Protein AF-0000000066211427 (afdb_homodimer)

InterPro domains:
  IPR001424 Superoxide dismutase, copper/zinc binding domain [PF00080] (14-148)
  IPR001424 Superoxide dismutase, copper/zinc binding domain [PR00068] (43-65)
  IPR001424 Superoxide dismutase, copper/zinc binding domain [PR00068] (79-88)
  IPR001424 Superoxide dismutase, copper/zinc binding domain [PR00068] (98-120)
  IPR001424 Superoxide dismutase, copper/zinc binding domain [PR00068] (123-149)
  IPR001424 Superoxide dismutase, copper/zinc binding domain [cd00305] (3-145)
  IPR018152 Superoxide dismutase, copper/zinc, binding site [PS00087] (43-53)
  IPR018152 Superoxide dismutase, copper/zinc, binding site [PS00332] (137-148)
  IPR024134 Superoxide dismutase (Cu/Zn) / superoxide dismutase copper chaperone [PTHR10003] (2-150)
  IPR036423 Superoxide dismutase-like, copper/zinc binding domain superfamily [G3DSA:2.60.40.200] (1-153)
  IPR036423 Superoxide dismutase-like, copper/zinc binding domain superfamily [SSF49329] (2-151)

Secondary structure (DSSP, 8-state):
--EEEEEEEEESSEEEEEEEESSTTSPEEEEEEEES--SEEEEEEEES----EEEEGGG-SB--TT-PPP--TT-SSS-TTEEEEEEE-SSSPEEEEEEESS-BSSSTTB-TTSEEEEESS---TT-S-STTHHHHTT---EEEEEEEEEE--/--EEEEEEEEESSEEEEEEEESSTTSPEEEEEEEES--SEEEEEEEES----EEEEGGG-SB--TT-PPP--TT-SSS-TTEEEEEEE-SSSPEEEEEEESS-BSSSTTB-TTSEEEEESS---TT-S-STTHHHH-S---EEEEEEEEEE--

Foldseek 3Di:
DKFKKKWFKDFLKTWIKIWIDHDQQFWIKIWIWIDRAAAFKKWKWWADAQDQVVHPVVLHFGAAPPPFWDFALVDPGHRLTGQFIFGDRRDPIGIDTGTGRRAGCDDPRHSARHKMFIARAGQCGLPPPDPCNGRHSPRHDGGMMTGMHTDDD/DKFKKKWFKDFLKTWIKIWIDPDQQFWIKIWIWIDRAAAFKKWKWWADAQDQVVHPVVLHFGAAPPPFWDFALVDPGHRLTGQFIFGDRRDPIGIDTGTGRRAGCDDPRHSARHKMFIARAGQCGLPPPDPCNGRHSPRHDGGMMTGMHTDDD

Radius of gyration: 19.64 Å; Cα contacts (8 Å, |Δi|>4): 991; chains: 2; bounding box: 41×53×49 Å

Structure (mmCIF, N/CA/C/O backbone):
data_AF-0000000066211427-model_v1
#
loop_
_entity.id
_entity.type
_entity.pdbx_description
1 polymer 'Superoxide dismutase'
#
loop_
_atom_site.group_PDB
_atom_site.id
_atom_site.type_symbol
_atom_site.label_atom_id
_atom_site.label_alt_id
_atom_site.label_comp_id
_atom_site.label_asym_id
_atom_site.label_entity_id
_atom_site.label_seq_id
_atom_site.pdbx_PDB_ins_code
_atom_site.Cartn_x
_atom_site.Cartn_y
_atom_site.Cartn_z
_atom_site.occupancy
_atom_site.B_iso_or_equiv
_atom_site.auth_seq_id
_atom_site.auth_comp_id
_atom_site.auth_asym_id
_atom_site.auth_atom_id
_atom_site.pdbx_PDB_model_num
ATOM 1 N N . MET A 1 1 ? 8.297 12.57 -15.836 1 86.81 1 MET A N 1
ATOM 2 C CA . MET A 1 1 ? 7.043 11.867 -16.125 1 86.81 1 MET A CA 1
ATOM 3 C C . MET A 1 1 ? 6.102 11.938 -14.922 1 86.81 1 MET A C 1
ATOM 5 O O . MET A 1 1 ? 6.547 11.93 -13.773 1 86.81 1 MET A O 1
ATOM 9 N N . VAL A 1 2 ? 4.82 12.148 -15.242 1 96.75 2 VAL A N 1
ATOM 10 C CA . VAL A 1 2 ? 3.807 12.273 -14.203 1 96.75 2 VAL A CA 1
ATOM 11 C C . VAL A 1 2 ? 3.646 10.945 -13.469 1 96.75 2 VAL A C 1
ATOM 13 O O . VAL A 1 2 ? 3.619 9.883 -14.094 1 96.75 2 VAL A O 1
ATOM 16 N N . VAL A 1 3 ? 3.691 11.008 -12.18 1 98.31 3 VAL A N 1
ATOM 17 C CA . VAL A 1 3 ? 3.441 9.836 -11.344 1 98.31 3 VAL A CA 1
ATOM 18 C C . VAL A 1 3 ? 2.186 10.062 -10.5 1 98.31 3 VAL A C 1
ATOM 20 O O . VAL A 1 3 ? 1.975 11.148 -9.969 1 98.31 3 VAL A O 1
ATOM 23 N N . LYS A 1 4 ? 1.32 9.008 -10.438 1 98.81 4 LYS A N 1
ATOM 24 C CA . LYS A 1 4 ? 0.109 9.047 -9.617 1 98.81 4 LYS A CA 1
ATOM 25 C C . LYS A 1 4 ? 0.102 7.914 -8.594 1 98.81 4 LYS A C 1
ATOM 27 O O . LYS A 1 4 ? 0.631 6.832 -8.852 1 98.81 4 LYS A O 1
ATOM 32 N N . ALA A 1 5 ? -0.448 8.195 -7.492 1 98.94 5 ALA A N 1
ATOM 33 C CA . ALA A 1 5 ? -0.626 7.227 -6.41 1 98.94 5 ALA A CA 1
ATOM 34 C C . ALA A 1 5 ? -1.994 7.387 -5.75 1 98.94 5 ALA A C 1
ATOM 36 O O . ALA A 1 5 ? -2.705 8.359 -6.016 1 98.94 5 ALA A O 1
ATOM 37 N N . VAL A 1 6 ? -2.34 6.379 -5.023 1 99 6 VAL A N 1
ATOM 38 C CA . VAL A 1 6 ? -3.648 6.371 -4.379 1 99 6 VAL A CA 1
ATOM 39 C C . VAL A 1 6 ? -3.562 5.637 -3.043 1 99 6 VAL A C 1
ATOM 41 O O . VAL A 1 6 ? -2.748 4.727 -2.879 1 99 6 VAL A O 1
ATOM 44 N N . CYS A 1 7 ? -4.324 6.051 -2.119 1 98.94 7 CYS A N 1
ATOM 45 C CA . CYS A 1 7 ? -4.434 5.438 -0.801 1 98.94 7 CYS A CA 1
ATOM 46 C C . CYS A 1 7 ? -5.891 5.309 -0.377 1 98.94 7 CYS A C 1
ATOM 48 O O . CYS A 1 7 ? -6.621 6.301 -0.344 1 98.94 7 CYS A O 1
ATOM 50 N N . VAL A 1 8 ? -6.312 4.152 -0.146 1 98.94 8 VAL A N 1
ATOM 51 C CA . VAL A 1 8 ? -7.605 3.912 0.482 1 98.94 8 VAL A CA 1
ATOM 52 C C . VAL A 1 8 ? -7.441 3.832 1.998 1 98.94 8 VAL A C 1
ATOM 54 O O . VAL A 1 8 ? -6.754 2.943 2.508 1 98.94 8 VAL A O 1
ATOM 57 N N . ILE A 1 9 ? -8.039 4.762 2.656 1 98.81 9 ILE A N 1
ATOM 58 C CA . ILE A 1 9 ? -7.953 4.871 4.109 1 98.81 9 ILE A CA 1
ATOM 59 C C . ILE A 1 9 ? -9.086 4.074 4.75 1 98.81 9 ILE A C 1
ATOM 61 O O . ILE A 1 9 ? -10.242 4.195 4.352 1 98.81 9 ILE A O 1
ATOM 65 N N . ASN A 1 10 ? -8.742 3.279 5.742 1 98.5 10 ASN A N 1
ATOM 66 C CA . ASN A 1 10 ? -9.719 2.469 6.461 1 98.5 10 ASN A CA 1
ATOM 67 C C . ASN A 1 10 ? -9.555 2.615 7.973 1 98.5 10 ASN A C 1
ATOM 69 O O . ASN A 1 10 ? -8.461 2.867 8.469 1 98.5 10 ASN A O 1
ATOM 73 N N . GLY A 1 11 ? -10.484 2.361 8.781 1 98.12 11 GLY A N 1
ATOM 74 C CA . GLY A 1 11 ? -10.602 2.508 10.227 1 98.12 11 GLY A CA 1
ATOM 75 C C . GLY A 1 11 ? -11.867 3.227 10.648 1 98.12 11 GLY A C 1
ATOM 76 O O . GLY A 1 11 ? -12.922 3.062 10.031 1 98.12 11 GLY A O 1
ATOM 77 N N . ASP A 1 12 ? -11.797 3.924 11.805 1 98.06 12 ASP A N 1
ATOM 78 C CA . ASP A 1 12 ? -12.914 4.781 12.195 1 98.06 12 ASP A CA 1
ATOM 79 C C . ASP A 1 12 ? -13.117 5.91 11.188 1 98.06 12 ASP A C 1
ATOM 81 O O . ASP A 1 12 ? -14.242 6.352 10.969 1 98.06 12 ASP A O 1
ATOM 85 N N . ALA A 1 13 ? -12.055 6.426 10.711 1 98.44 13 ALA A N 1
ATOM 86 C CA . ALA A 1 13 ? -12.094 7.312 9.555 1 98.44 13 ALA A CA 1
ATOM 87 C C . ALA A 1 13 ? -11.844 6.535 8.258 1 98.44 13 ALA A C 1
ATOM 89 O O . ALA A 1 13 ? -10.992 5.645 8.219 1 98.44 13 ALA A O 1
ATOM 90 N N . LYS A 1 14 ? -12.633 6.84 7.234 1 98.62 14 LYS A N 1
ATOM 91 C CA . LYS A 1 14 ? -12.539 6.137 5.961 1 98.62 14 LYS A CA 1
ATOM 92 C C . LYS A 1 14 ? -12.555 7.113 4.789 1 98.62 14 LYS A C 1
ATOM 94 O O . LYS A 1 14 ? -13.273 8.117 4.816 1 98.62 14 LYS A O 1
ATOM 99 N N . GLY A 1 15 ? -11.805 6.797 3.793 1 98.75 15 GLY A N 1
ATOM 100 C CA . GLY A 1 15 ? -11.789 7.648 2.617 1 98.75 15 GLY A CA 1
ATOM 101 C C . GLY A 1 15 ? -10.727 7.254 1.605 1 98.75 15 GLY A C 1
ATOM 102 O O . GLY A 1 15 ? -10.164 6.16 1.688 1 98.75 15 GLY A O 1
ATOM 103 N N . THR A 1 16 ? -10.609 8.008 0.583 1 98.88 16 THR A N 1
ATOM 104 C CA . THR A 1 16 ? -9.625 7.805 -0.469 1 98.88 16 THR A CA 1
ATOM 105 C C . THR A 1 16 ? -8.875 9.102 -0.761 1 98.88 16 THR A C 1
ATOM 107 O O . THR A 1 16 ? -9.484 10.164 -0.875 1 98.88 16 THR A O 1
ATOM 110 N N . VAL A 1 17 ? -7.609 9 -0.831 1 98.88 17 VAL A N 1
ATOM 111 C CA . VAL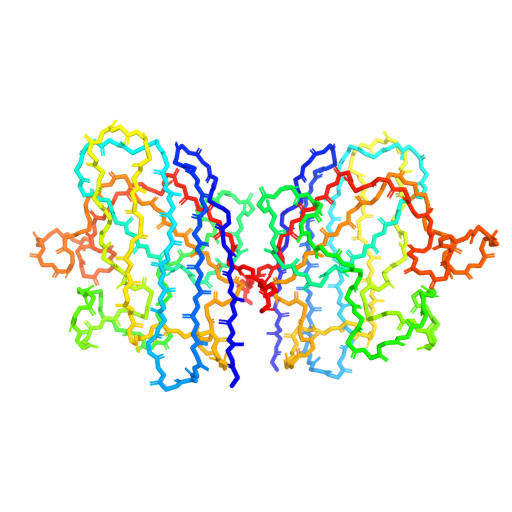 A 1 17 ? -6.793 10.156 -1.19 1 98.88 17 VAL A CA 1
ATOM 112 C C . VAL A 1 17 ? -5.898 9.805 -2.375 1 98.88 17 VAL A C 1
ATOM 114 O O . VAL A 1 17 ? -5.371 8.695 -2.459 1 98.88 17 VAL A O 1
ATOM 117 N N . PHE A 1 18 ? -5.73 10.742 -3.234 1 98.94 18 PHE A N 1
ATOM 118 C CA . PHE A 1 18 ? -4.918 10.617 -4.441 1 98.94 18 PHE A CA 1
ATOM 119 C C . PHE A 1 18 ? -3.699 11.523 -4.371 1 98.94 18 PHE A C 1
ATOM 121 O O . PHE A 1 18 ? -3.766 12.617 -3.807 1 98.94 18 PHE A O 1
ATOM 128 N N . PHE A 1 19 ? -2.666 11.102 -4.945 1 98.94 19 PHE A N 1
ATOM 129 C CA . PHE A 1 19 ? -1.42 11.852 -5.066 1 98.94 19 PHE A CA 1
ATOM 130 C C . PHE A 1 19 ? -1.012 11.992 -6.527 1 98.94 19 PHE A C 1
ATOM 132 O O . PHE A 1 19 ? -1.133 11.039 -7.305 1 98.94 19 PHE A O 1
ATOM 139 N N . GLU A 1 20 ? -0.61 13.156 -6.836 1 98.94 20 GLU A N 1
ATOM 140 C CA . GLU A 1 20 ? -0.114 13.398 -8.188 1 98.94 20 GLU A CA 1
ATOM 141 C C . GLU A 1 20 ? 1.133 14.281 -8.164 1 98.94 20 GLU A C 1
ATOM 143 O O . GLU A 1 20 ? 1.166 15.305 -7.477 1 98.94 20 GLU A O 1
ATOM 148 N N . GLN A 1 21 ? 2.129 13.898 -8.883 1 98.88 21 GLN A N 1
ATOM 149 C CA . GLN A 1 21 ? 3.357 14.672 -9.031 1 98.88 21 GLN A CA 1
ATOM 150 C C . GLN A 1 21 ? 3.828 14.688 -10.484 1 98.88 21 GLN A C 1
ATOM 152 O O . GLN A 1 21 ? 4.082 13.633 -11.07 1 98.88 21 GLN A O 1
ATOM 157 N N . GLU A 1 22 ? 3.994 15.844 -11.047 1 98.31 22 GLU A N 1
ATOM 158 C CA . GLU A 1 22 ? 4.293 15.992 -12.469 1 98.31 22 GLU A CA 1
ATOM 159 C C . GLU A 1 22 ? 5.742 15.617 -12.766 1 98.31 22 GLU A C 1
ATOM 161 O O . GLU A 1 22 ? 6.039 15.078 -13.836 1 98.31 22 GLU A O 1
ATOM 166 N N . SER A 1 23 ? 6.605 16.094 -11.953 1 97.69 23 SER A N 1
ATOM 167 C CA . SER A 1 23 ? 8.023 15.75 -12.023 1 97.69 23 SER A CA 1
ATOM 168 C C . SER A 1 23 ? 8.664 15.75 -10.641 1 97.69 23 SER A C 1
ATOM 170 O O . SER A 1 23 ? 8.055 16.219 -9.672 1 97.69 23 SER A O 1
ATOM 172 N N . SER A 1 24 ? 9.852 15.188 -10.578 1 96.5 24 SER A N 1
ATOM 173 C CA . SE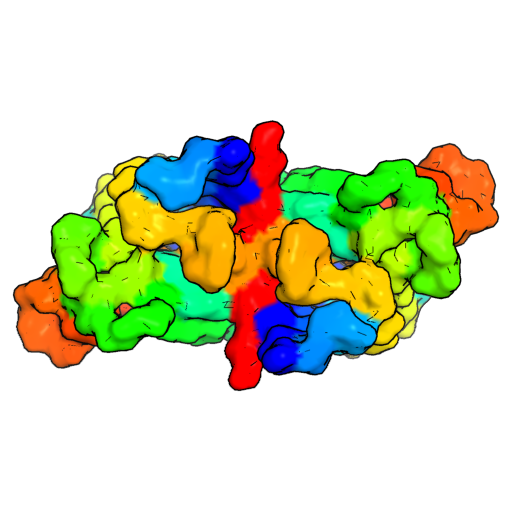R A 1 24 ? 10.531 15.102 -9.289 1 96.5 24 SER A CA 1
ATOM 174 C C . SER A 1 24 ? 10.797 16.484 -8.703 1 96.5 24 SER A C 1
ATOM 176 O O . SER A 1 24 ? 11.109 16.609 -7.52 1 96.5 24 SER A O 1
ATOM 178 N N . GLU A 1 25 ? 10.609 17.547 -9.453 1 97 25 GLU A N 1
ATOM 179 C CA . GLU A 1 25 ? 10.93 18.906 -9.023 1 97 25 GLU A CA 1
ATOM 180 C C . GLU A 1 25 ? 9.656 19.688 -8.688 1 97 25 GLU A C 1
ATOM 182 O O . GLU A 1 25 ? 9.727 20.859 -8.297 1 97 25 GLU A O 1
ATOM 187 N N . THR A 1 26 ? 8.539 19.125 -8.93 1 98.5 26 THR A N 1
ATOM 188 C CA . THR A 1 26 ? 7.277 19.812 -8.656 1 98.5 26 THR A CA 1
ATOM 189 C C . THR A 1 26 ? 6.648 19.297 -7.363 1 98.5 26 THR A C 1
ATOM 191 O O . THR A 1 26 ? 6.938 18.172 -6.934 1 98.5 26 THR A O 1
ATOM 194 N N . PRO A 1 27 ? 5.883 20.078 -6.695 1 98.69 27 PRO A N 1
ATOM 195 C CA . PRO A 1 27 ? 5.207 19.609 -5.484 1 98.69 27 PRO A CA 1
ATOM 196 C C . PRO A 1 27 ? 4.223 18.469 -5.754 1 98.69 27 PRO A C 1
ATOM 198 O O . PRO A 1 27 ? 3.812 18.266 -6.898 1 98.69 27 PRO A O 1
ATOM 201 N N . VAL A 1 28 ? 3.953 17.703 -4.758 1 98.94 28 VAL A N 1
ATOM 202 C CA . VAL A 1 28 ? 2.906 16.688 -4.824 1 98.94 28 VAL A CA 1
ATOM 203 C C . VAL A 1 28 ? 1.554 17.328 -4.492 1 98.94 28 VAL A C 1
ATOM 205 O O . VAL A 1 28 ? 1.429 18.062 -3.514 1 98.94 28 VAL A O 1
ATOM 208 N N . LYS A 1 29 ? 0.591 17.078 -5.34 1 98.94 29 LYS A N 1
ATOM 209 C CA . LYS A 1 29 ? -0.796 17.438 -5.047 1 98.94 29 LYS A CA 1
ATOM 210 C C . LYS A 1 29 ? -1.537 16.266 -4.406 1 98.94 29 LYS A C 1
ATOM 212 O O . LYS A 1 29 ? -1.552 15.156 -4.949 1 98.94 29 LYS A O 1
ATOM 217 N N . VAL A 1 30 ? -2.074 16.5 -3.254 1 98.94 30 VAL A N 1
ATOM 218 C CA . VAL A 1 30 ? -2.857 15.516 -2.506 1 98.94 30 VAL A CA 1
ATOM 219 C C . VAL A 1 30 ? -4.328 15.93 -2.492 1 98.94 30 VAL A C 1
ATOM 221 O O . VAL A 1 30 ? -4.664 17.031 -2.055 1 98.94 30 VAL A O 1
ATOM 224 N N . SER A 1 31 ? -5.156 15.039 -3.01 1 98.94 31 SER A N 1
ATOM 225 C CA . SER A 1 31 ? -6.582 15.344 -3.076 1 98.94 31 SER A CA 1
ATOM 226 C C . SER A 1 31 ? -7.43 14.133 -2.695 1 98.94 31 SER A C 1
ATOM 228 O O . SER A 1 31 ? -7 12.992 -2.863 1 98.94 31 SER A O 1
ATOM 230 N N . GLY A 1 32 ? -8.641 14.414 -2.191 1 98.81 32 GLY A N 1
ATOM 231 C CA . GLY A 1 32 ? -9.531 13.32 -1.854 1 98.81 32 GLY A CA 1
ATOM 232 C C . GLY A 1 32 ? -10.547 13.695 -0.785 1 98.81 32 GLY A C 1
ATOM 233 O O . GLY A 1 32 ? -10.898 14.867 -0.635 1 98.81 32 GLY A O 1
ATOM 234 N N . GLU A 1 33 ? -11.055 12.633 -0.179 1 98.81 33 GLU A N 1
ATOM 235 C CA . GLU A 1 33 ? -12.086 12.812 0.841 1 98.81 33 GLU A CA 1
ATOM 236 C C . GLU A 1 33 ? -11.977 11.75 1.928 1 98.81 33 GLU A C 1
ATOM 238 O O . GLU A 1 33 ? -11.625 10.602 1.646 1 98.81 33 GLU A O 1
ATOM 243 N N . VAL A 1 34 ? -12.305 12.211 3.102 1 98.75 34 VAL A N 1
ATOM 244 C CA . VAL A 1 34 ? -12.312 11.32 4.258 1 98.75 34 VAL A CA 1
ATOM 245 C C . VAL A 1 34 ? -13.609 11.516 5.047 1 98.75 34 VAL A C 1
ATOM 247 O O . VAL A 1 34 ? -14.07 12.648 5.223 1 98.75 34 VAL A O 1
ATOM 250 N N . CYS A 1 35 ? -14.219 10.492 5.531 1 98.75 35 CYS A N 1
ATOM 251 C CA . CYS A 1 35 ? -15.391 10.508 6.398 1 98.75 35 CYS A CA 1
ATOM 252 C C . CYS A 1 35 ? -15.047 9.977 7.785 1 98.75 35 CYS A C 1
ATOM 254 O O . CYS A 1 35 ? -14.023 9.32 7.969 1 98.75 35 CYS A O 1
ATOM 256 N N . GLY A 1 36 ? -15.938 10.336 8.711 1 98.25 36 GLY A N 1
ATOM 257 C CA . GLY A 1 36 ? -15.797 9.773 10.047 1 98.25 36 GLY A CA 1
ATOM 258 C C . GLY A 1 36 ? -14.984 10.656 10.984 1 98.25 36 GLY A C 1
ATOM 259 O O . GLY A 1 36 ? -14.461 10.18 11.992 1 98.25 36 GLY A O 1
ATOM 260 N N . LEU A 1 37 ? -14.875 11.875 10.672 1 98.5 37 LEU A N 1
ATOM 261 C CA . LEU A 1 37 ? -14.102 12.797 11.492 1 98.5 37 LEU A CA 1
ATOM 262 C C . LEU A 1 37 ? -15.016 13.742 12.266 1 98.5 37 LEU A C 1
ATOM 264 O O . LEU A 1 37 ? -15.984 14.258 11.711 1 98.5 37 LEU A O 1
ATOM 268 N N . ALA A 1 38 ? -14.711 13.93 13.516 1 98 38 ALA A N 1
ATOM 269 C CA . ALA A 1 38 ? -15.398 14.953 14.289 1 98 38 ALA A CA 1
ATOM 270 C C . ALA A 1 38 ? -15.078 16.344 13.758 1 98 38 ALA A C 1
ATOM 272 O O . ALA A 1 38 ? -14.039 16.547 13.117 1 98 38 ALA A O 1
ATOM 273 N N . LYS A 1 39 ? -15.93 17.266 14.055 1 98.62 39 LYS A N 1
ATOM 274 C CA . LYS A 1 39 ? -15.68 18.641 13.648 1 98.62 39 LYS A CA 1
ATOM 275 C C . LYS A 1 39 ? -14.344 19.141 14.203 1 98.62 39 LYS A C 1
ATOM 277 O O . LYS A 1 39 ? -14.016 18.906 15.367 1 98.62 39 LYS A O 1
ATOM 282 N N . GLY A 1 40 ? -13.609 19.844 13.281 1 98.62 40 GLY A N 1
ATOM 283 C CA . GLY A 1 40 ? -12.344 20.422 13.719 1 98.62 40 GLY A CA 1
ATOM 284 C C . GLY A 1 40 ? -11.156 19.906 12.922 1 98.62 40 GLY A C 1
ATOM 285 O O . GLY A 1 40 ? -11.312 19.375 11.828 1 98.62 40 GLY A O 1
ATOM 286 N N . LEU A 1 41 ? -9.961 20.141 13.492 1 98.75 41 LEU A N 1
ATOM 287 C CA . LEU A 1 41 ? -8.711 19.781 12.82 1 98.75 41 LEU A CA 1
ATOM 288 C C . LEU A 1 41 ? -8.273 18.375 13.203 1 98.75 41 LEU A C 1
ATOM 290 O O . LEU A 1 41 ? -8.453 17.953 14.352 1 98.75 41 LEU A O 1
ATOM 294 N N . HIS A 1 42 ? -7.703 17.719 12.281 1 98.88 42 HIS A N 1
ATOM 295 C CA . HIS A 1 42 ? -7.164 16.375 12.469 1 98.88 42 HIS A CA 1
ATOM 296 C C . HIS A 1 42 ? -5.785 16.234 11.828 1 98.88 42 HIS A C 1
ATOM 298 O O . HIS A 1 42 ? -5.602 16.562 10.656 1 98.88 42 HIS A O 1
ATOM 304 N N . GLY A 1 43 ? -4.867 15.766 12.609 1 98.88 43 GLY A N 1
ATOM 305 C CA . GLY A 1 43 ? -3.541 15.516 12.07 1 98.88 43 GLY A CA 1
ATOM 306 C C . GLY A 1 43 ? -3.549 14.586 10.867 1 98.88 43 GLY A C 1
ATOM 307 O O . GLY A 1 43 ? -4.281 13.594 10.852 1 98.88 43 GLY A O 1
ATOM 308 N N . PHE A 1 44 ? -2.793 14.891 9.953 1 98.94 44 PHE A N 1
ATOM 309 C CA . PHE A 1 44 ? -2.65 14.156 8.703 1 98.94 44 PHE A CA 1
ATOM 310 C C . PHE A 1 44 ? -1.18 13.977 8.344 1 98.94 44 PHE A C 1
ATOM 312 O O . PHE A 1 44 ? -0.48 14.953 8.07 1 98.94 44 PHE A O 1
ATOM 319 N N . HIS A 1 45 ? -0.678 12.68 8.336 1 98.94 45 HIS A N 1
ATOM 320 C CA . HIS A 1 45 ? 0.753 12.453 8.172 1 98.94 45 HIS A CA 1
ATOM 321 C C . HIS A 1 45 ? 1.017 11.227 7.305 1 98.94 45 HIS A C 1
ATOM 323 O O . HIS A 1 45 ? 0.158 10.344 7.184 1 98.94 45 HIS A O 1
ATOM 329 N N . VAL A 1 46 ? 2.15 11.195 6.656 1 98.94 46 VAL A N 1
ATOM 330 C CA . VAL A 1 46 ? 2.703 9.969 6.094 1 98.94 46 VAL A CA 1
ATOM 331 C C . VAL A 1 46 ? 3.635 9.312 7.105 1 98.94 46 VAL A C 1
ATOM 333 O O . VAL A 1 46 ? 4.531 9.961 7.648 1 98.94 46 VAL A O 1
ATOM 336 N N . HIS A 1 47 ? 3.383 8.094 7.367 1 98.94 47 HIS A N 1
ATOM 337 C CA . HIS A 1 47 ? 4.199 7.305 8.281 1 98.94 47 HIS A CA 1
ATOM 338 C C . HIS A 1 47 ? 5.184 6.418 7.523 1 98.94 47 HIS A C 1
ATOM 340 O O . HIS A 1 47 ? 5.023 6.199 6.32 1 98.94 47 HIS A O 1
ATOM 346 N N . GLU A 1 48 ? 6.145 5.945 8.242 1 98.81 48 GLU A N 1
ATOM 347 C CA . GLU A 1 48 ? 7.352 5.367 7.652 1 98.81 48 GLU A CA 1
ATOM 348 C C . GLU A 1 48 ? 7.051 4.035 6.977 1 98.81 48 GLU A C 1
ATOM 350 O O . GLU A 1 48 ? 7.559 3.754 5.891 1 98.81 48 GLU A O 1
ATOM 355 N N . PHE A 1 49 ? 6.242 3.207 7.512 1 98.88 49 PHE A N 1
ATOM 356 C CA . PHE A 1 49 ? 6.074 1.85 7.012 1 98.88 49 PHE A CA 1
ATOM 357 C C . PHE A 1 49 ? 4.672 1.651 6.449 1 98.88 49 PHE A C 1
ATOM 359 O O . PHE A 1 49 ? 3.709 2.246 6.938 1 98.88 49 PHE A O 1
ATOM 366 N N . GLY A 1 50 ? 4.59 0.874 5.371 1 98.88 50 GLY A N 1
ATOM 367 C CA . GLY A 1 50 ? 3.316 0.417 4.844 1 98.88 50 GLY A CA 1
ATOM 368 C C . GLY A 1 50 ? 2.824 -0.86 5.5 1 98.88 50 GLY A C 1
ATOM 369 O O . GLY A 1 50 ? 2.266 -1.732 4.828 1 98.88 50 GLY A O 1
ATOM 370 N N . ASP A 1 51 ? 3.205 -1.1 6.742 1 98.81 51 ASP A N 1
ATOM 371 C CA . ASP A 1 51 ? 2.811 -2.238 7.566 1 98.81 51 ASP A CA 1
ATOM 372 C C . ASP A 1 51 ? 1.536 -1.935 8.352 1 98.81 51 ASP A C 1
ATOM 374 O O . ASP A 1 51 ? 1.541 -1.091 9.25 1 98.81 51 ASP A O 1
ATOM 378 N N . ASN A 1 52 ? 0.428 -2.629 8.008 1 98 52 ASN A N 1
ATOM 379 C CA . ASN A 1 52 ? -0.818 -2.451 8.742 1 98 52 ASN A CA 1
ATOM 380 C C . ASN A 1 52 ? -1.29 -3.76 9.375 1 98 52 ASN A C 1
ATOM 382 O O . ASN A 1 52 ? -2.494 -4.012 9.469 1 98 52 ASN A O 1
ATOM 386 N N . THR A 1 53 ? -0.358 -4.637 9.727 1 98.31 53 THR A N 1
ATOM 387 C CA . THR A 1 53 ? -0.673 -5.93 10.328 1 98.31 53 THR A CA 1
ATOM 388 C C . THR A 1 53 ? -1.41 -5.75 11.648 1 98.31 53 THR A C 1
ATOM 390 O O . THR A 1 53 ? -2.24 -6.582 12.023 1 98.31 53 THR A O 1
ATOM 393 N N . ASN A 1 54 ? -1.106 -4.742 12.406 1 97.56 54 ASN A N 1
ATOM 394 C CA . ASN A 1 54 ? -1.815 -4.359 13.625 1 97.56 54 ASN A CA 1
ATOM 395 C C . ASN A 1 54 ? -2.549 -3.033 13.453 1 97.56 54 ASN A C 1
ATOM 397 O O . ASN A 1 54 ? -2.43 -2.141 14.297 1 97.56 54 ASN A O 1
ATOM 401 N N . GLY A 1 55 ? -3.246 -2.953 12.312 1 97.12 55 GLY A N 1
ATOM 402 C CA . GLY A 1 55 ? -3.881 -1.679 12.016 1 97.12 55 GLY A CA 1
ATOM 403 C C . GLY A 1 55 ? -2.889 -0.548 11.82 1 97.12 55 GLY A C 1
ATOM 404 O O . GLY A 1 55 ? -1.812 -0.751 11.25 1 97.12 55 GLY A O 1
ATOM 405 N N . CYS A 1 56 ? -3.324 0.612 12.266 1 98.5 56 CYS A N 1
ATOM 406 C CA . CYS A 1 56 ? -2.512 1.798 12.016 1 98.5 56 CYS A CA 1
ATOM 407 C C . CYS A 1 56 ? -1.3 1.831 12.938 1 98.5 56 CYS A C 1
ATOM 409 O O . CYS A 1 56 ? -0.354 2.584 12.703 1 98.5 56 CYS A O 1
ATOM 411 N N . MET A 1 57 ? -1.271 1.022 13.898 1 97.62 57 MET A N 1
ATOM 412 C CA . MET A 1 57 ? -0.199 1.048 14.883 1 97.62 57 MET A CA 1
ATOM 413 C C . MET A 1 57 ? 1.112 0.556 14.281 1 97.62 57 MET A C 1
ATOM 415 O O . MET A 1 57 ? 2.191 0.977 14.703 1 97.62 57 MET A O 1
ATOM 419 N N . SER A 1 58 ? 1.03 -0.254 13.336 1 98.5 58 SER A N 1
ATOM 420 C CA . SER A 1 58 ? 2.238 -0.863 12.789 1 98.5 58 SER A CA 1
ATOM 421 C C . SER A 1 58 ? 2.832 -0.005 11.672 1 98.5 58 SER A C 1
ATOM 423 O O . SER A 1 58 ? 3.85 -0.368 11.078 1 98.5 58 SER A O 1
ATOM 425 N N . SER A 1 59 ? 2.227 1.145 11.43 1 98.75 59 SER A N 1
ATOM 426 C CA . SER A 1 59 ? 2.736 2.025 10.383 1 98.75 59 SER A CA 1
ATOM 427 C C . SER A 1 59 ? 4.023 2.715 10.82 1 98.75 59 SER A C 1
ATOM 429 O O . SER A 1 59 ? 4.719 3.322 10 1 98.75 59 SER A O 1
ATOM 431 N N . GLY A 1 60 ? 4.379 2.635 12.148 1 98.62 60 GLY A N 1
ATOM 432 C CA . GLY A 1 60 ? 5.609 3.238 12.641 1 98.62 60 GLY A CA 1
ATOM 433 C C . GLY A 1 60 ? 5.512 4.742 12.797 1 98.62 60 GLY A C 1
ATOM 434 O O . GLY A 1 60 ? 4.414 5.305 12.82 1 98.62 60 GLY A O 1
ATOM 435 N N . PRO A 1 61 ? 6.621 5.438 13.055 1 98.56 61 PRO A N 1
ATOM 436 C CA . PRO A 1 61 ? 6.641 6.895 13.234 1 98.56 61 PRO A CA 1
ATOM 437 C C . PRO A 1 61 ? 6.371 7.652 11.938 1 98.56 61 PRO A C 1
ATOM 439 O O . PRO A 1 61 ? 6.281 7.039 10.867 1 98.56 61 PRO A O 1
ATOM 442 N N . HIS A 1 62 ? 6.184 8.977 12.07 1 98.94 62 HIS A N 1
ATOM 443 C CA . HIS A 1 62 ? 6.16 9.797 10.867 1 98.94 62 HIS A CA 1
ATOM 444 C C . HIS A 1 62 ? 7.355 9.5 9.969 1 98.94 62 HIS A C 1
ATOM 446 O O . HIS A 1 62 ? 8.445 9.188 10.461 1 98.94 62 HIS A O 1
ATOM 452 N N . PHE A 1 63 ? 7.125 9.594 8.703 1 98.94 63 PHE A N 1
ATOM 453 C CA . PHE A 1 63 ? 8.219 9.477 7.746 1 98.94 63 PHE A CA 1
ATOM 454 C C . PHE A 1 63 ? 9.227 10.609 7.926 1 98.94 63 PHE A C 1
ATOM 456 O O . PHE A 1 63 ? 8.914 11.766 7.66 1 98.94 63 PHE A O 1
ATOM 463 N N . ASN A 1 64 ? 10.469 10.211 8.383 1 98.75 64 ASN A N 1
ATOM 464 C CA . ASN A 1 64 ? 11.492 11.18 8.781 1 98.75 64 ASN A CA 1
ATOM 465 C C . ASN A 1 64 ? 12.891 10.68 8.453 1 98.75 64 ASN A C 1
ATOM 467 O O . ASN A 1 64 ? 13.719 10.492 9.352 1 98.75 64 ASN A O 1
ATOM 471 N N . PRO A 1 65 ? 13.219 10.602 7.125 1 98.25 65 PRO A N 1
ATOM 472 C CA . PRO A 1 65 ? 14.508 10.023 6.746 1 98.25 65 PRO A CA 1
ATOM 473 C C . PRO A 1 65 ? 15.688 10.906 7.141 1 98.25 65 PRO A C 1
ATOM 475 O O . PRO A 1 65 ? 16.828 10.445 7.145 1 98.25 65 PRO A O 1
ATOM 478 N N . TYR A 1 66 ? 15.406 12.109 7.543 1 97.88 66 TYR A N 1
ATOM 479 C CA . TYR A 1 66 ? 16.531 13.023 7.785 1 97.88 66 TYR A CA 1
ATOM 480 C C . TYR A 1 66 ? 16.609 13.391 9.266 1 97.88 66 TYR A C 1
ATOM 482 O O . TYR A 1 66 ? 17.344 14.312 9.633 1 97.88 66 TYR A O 1
ATOM 490 N N . GLY A 1 67 ? 15.836 12.766 10.078 1 97.94 67 GLY A N 1
ATOM 491 C CA . GLY A 1 67 ? 15.953 12.898 11.523 1 97.94 67 GLY A CA 1
ATOM 492 C C . GLY A 1 67 ? 15.664 14.297 12.016 1 97.94 67 GLY A C 1
ATOM 493 O O . GLY A 1 67 ? 16.375 14.812 12.883 1 97.94 67 GLY A O 1
ATOM 494 N N . LYS A 1 68 ? 14.68 15.008 11.453 1 98.38 68 LYS A N 1
ATOM 495 C CA . LYS A 1 68 ? 14.289 16.359 11.844 1 98.38 68 LYS A CA 1
ATOM 496 C C . LYS A 1 68 ? 13.273 16.328 12.977 1 98.38 68 LYS A C 1
ATOM 498 O O . LYS A 1 68 ? 12.727 15.273 13.312 1 98.38 68 LYS A O 1
ATOM 503 N N . GLU A 1 69 ? 13.07 17.484 13.586 1 98.25 69 GLU A N 1
ATOM 504 C CA . GLU A 1 69 ? 11.945 17.656 14.508 1 98.25 69 GLU A CA 1
ATOM 505 C C . GLU A 1 69 ? 10.633 17.844 13.758 1 98.25 69 GLU A C 1
ATOM 507 O O . GLU A 1 69 ? 10.633 18.312 12.617 1 98.25 69 GLU A O 1
ATOM 512 N N . HIS A 1 70 ? 9.547 17.422 14.484 1 98.69 70 HIS A N 1
ATOM 513 C CA . HIS A 1 70 ? 8.227 17.641 13.898 1 98.69 70 HIS A CA 1
ATOM 514 C C . HIS A 1 70 ? 7.949 19.109 13.672 1 98.69 70 HIS A C 1
ATOM 516 O O . HIS A 1 70 ? 8.32 19.953 14.5 1 98.69 70 HIS A O 1
ATOM 522 N N . GLY A 1 71 ? 7.219 19.438 12.555 1 98.5 71 GLY A N 1
ATOM 523 C CA . GLY A 1 71 ? 6.926 20.828 12.25 1 98.5 71 GLY A CA 1
ATOM 524 C C . GLY A 1 71 ? 5.695 21 11.383 1 98.5 71 GLY A C 1
ATOM 525 O O . GLY A 1 71 ? 5.004 20.031 11.07 1 98.5 71 GLY A O 1
ATOM 526 N N . ALA A 1 72 ? 5.43 22.234 11.023 1 98.06 72 ALA A N 1
ATOM 527 C CA . ALA A 1 72 ? 4.316 22.578 10.148 1 98.06 72 ALA A CA 1
ATOM 528 C C . ALA A 1 72 ? 4.68 22.359 8.68 1 98.06 72 ALA A C 1
ATOM 530 O O . ALA A 1 72 ? 5.859 22.297 8.328 1 98.06 72 ALA A O 1
ATOM 531 N N . PRO A 1 73 ? 3.613 22.234 7.809 1 97.5 73 PRO A N 1
ATOM 532 C CA . PRO A 1 73 ? 3.852 22.016 6.379 1 97.5 73 PRO A CA 1
ATOM 533 C C . PRO A 1 73 ? 4.758 23.078 5.762 1 97.5 73 PRO A C 1
ATOM 535 O O . PRO A 1 73 ? 5.492 22.781 4.812 1 97.5 73 PRO A O 1
ATOM 538 N N . VAL A 1 74 ? 4.809 24.219 6.309 1 96.56 74 VAL A N 1
ATOM 539 C CA . VAL A 1 74 ? 5.539 25.312 5.688 1 96.56 74 VAL A CA 1
ATOM 540 C C . VAL A 1 74 ? 6.934 25.422 6.301 1 96.56 74 VAL A C 1
ATOM 542 O O . VAL A 1 74 ? 7.773 26.188 5.816 1 96.56 74 VAL A O 1
ATOM 545 N N . ASP A 1 75 ? 7.164 24.672 7.344 1 97.56 75 ASP A N 1
ATOM 546 C CA . ASP A 1 75 ? 8.445 24.75 8.039 1 97.56 75 ASP A CA 1
ATOM 547 C C . ASP A 1 75 ? 9.547 24.047 7.242 1 97.56 75 ASP A C 1
ATOM 549 O O . ASP A 1 75 ? 9.305 23.016 6.629 1 97.56 75 ASP A O 1
ATOM 553 N N . GLU A 1 76 ? 10.703 24.594 7.305 1 96.12 76 GLU A N 1
ATOM 554 C CA . GLU A 1 76 ? 11.867 23.938 6.723 1 96.12 76 GLU A CA 1
ATOM 555 C C . GLU A 1 76 ? 12.273 22.719 7.543 1 96.12 76 GLU A C 1
ATOM 557 O O . GLU A 1 76 ? 12.625 21.672 6.984 1 96.12 76 GLU A O 1
ATOM 562 N N . ASN A 1 77 ? 12.391 23.016 8.852 1 97.75 77 ASN A N 1
ATOM 563 C CA . ASN A 1 77 ? 12.664 21.906 9.758 1 97.75 77 ASN A CA 1
ATOM 564 C C . ASN A 1 77 ? 11.391 21.125 10.102 1 97.75 77 ASN A C 1
ATOM 566 O O . ASN A 1 77 ? 10.586 21.578 10.914 1 97.75 77 ASN A O 1
ATOM 570 N N . ARG A 1 78 ? 11.273 19.969 9.539 1 98.5 78 ARG A N 1
ATOM 571 C CA . ARG A 1 78 ? 10.125 19.109 9.773 1 98.5 78 ARG A CA 1
ATOM 572 C C . ARG A 1 78 ? 10.383 17.703 9.242 1 98.5 78 ARG A C 1
ATOM 574 O O . ARG A 1 78 ? 11.297 17.484 8.438 1 98.5 78 ARG A O 1
ATOM 581 N N . HIS A 1 79 ? 9.586 16.656 9.75 1 98.69 79 HIS A N 1
ATOM 582 C CA . HIS A 1 79 ? 9.562 15.367 9.055 1 98.69 79 HIS A CA 1
ATOM 583 C C . HIS A 1 79 ? 9.109 15.539 7.609 1 98.69 79 HIS A C 1
ATOM 585 O O . HIS A 1 79 ? 8.336 16.453 7.297 1 98.69 79 HIS A O 1
ATOM 591 N N . LEU A 1 80 ? 9.484 14.656 6.766 1 98.62 80 LEU A N 1
ATOM 592 C CA . LEU A 1 80 ? 8.992 14.656 5.395 1 98.62 80 LEU A CA 1
ATOM 593 C C . LEU A 1 80 ? 7.492 14.375 5.352 1 98.62 80 LEU A C 1
ATOM 595 O O . LEU A 1 80 ? 6.785 14.883 4.477 1 98.62 80 LEU A O 1
ATOM 599 N N . GLY A 1 81 ? 7.008 13.602 6.266 1 98.81 81 GLY A N 1
ATOM 600 C CA . GLY A 1 81 ? 5.633 13.133 6.246 1 98.81 81 GLY A CA 1
ATOM 601 C C . GLY A 1 81 ? 4.676 14.078 6.961 1 98.81 81 GLY A C 1
ATOM 602 O O . GLY A 1 81 ? 3.5 13.758 7.137 1 98.81 81 GLY A O 1
ATOM 603 N N . ASP A 1 82 ? 5.117 15.25 7.43 1 98.88 82 ASP A N 1
ATOM 604 C CA . ASP A 1 82 ? 4.305 16.172 8.219 1 98.88 82 ASP A CA 1
ATOM 605 C C . ASP A 1 82 ? 3.393 17 7.312 1 98.88 82 ASP A C 1
ATOM 607 O O . ASP A 1 82 ? 3.709 18.141 6.988 1 98.88 82 ASP A O 1
ATOM 611 N N . LEU A 1 83 ? 2.174 16.562 7.098 1 98.88 83 LEU A N 1
ATOM 612 C CA . LEU A 1 83 ? 1.283 17.234 6.164 1 98.88 83 LEU A CA 1
ATOM 613 C C . LEU A 1 83 ? 0.299 18.141 6.906 1 98.88 83 LEU A C 1
ATOM 615 O O . LEU A 1 83 ? -0.625 18.688 6.301 1 98.88 83 LEU A O 1
ATOM 619 N N . GLY A 1 84 ? 0.436 18.219 8.18 1 98.69 84 GLY A N 1
ATOM 620 C CA . GLY A 1 84 ? -0.36 19.141 8.969 1 98.69 84 GLY A CA 1
ATOM 621 C C . GLY A 1 84 ? -1.723 18.594 9.344 1 98.69 84 GLY A C 1
ATOM 622 O O . GLY A 1 84 ? -1.822 17.5 9.914 1 98.69 84 GLY A O 1
ATOM 623 N N . ASN A 1 85 ? -2.785 19.359 9.039 1 98.81 85 ASN A N 1
ATOM 624 C CA . ASN A 1 85 ? -4.156 19.031 9.414 1 98.81 85 ASN A CA 1
ATOM 625 C C . ASN A 1 85 ? -5.09 19.047 8.211 1 98.81 85 ASN A C 1
ATOM 627 O O . ASN A 1 85 ? -4.844 19.766 7.238 1 98.81 85 ASN A O 1
ATOM 631 N N . ILE A 1 86 ? -6.055 18.266 8.281 1 98.75 86 ILE A N 1
ATOM 632 C CA . ILE A 1 86 ? -7.262 18.469 7.488 1 98.75 86 ILE A CA 1
ATOM 633 C C . ILE A 1 86 ? -8.406 18.906 8.398 1 98.75 86 ILE A C 1
ATOM 635 O O . ILE A 1 86 ? -8.414 18.609 9.594 1 98.75 86 ILE A O 1
ATOM 639 N N . GLU A 1 87 ? -9.32 19.641 7.848 1 98.62 87 GLU A N 1
ATOM 640 C CA . GLU A 1 87 ? -10.383 20.219 8.656 1 98.62 87 GLU A CA 1
ATOM 641 C C . GLU A 1 87 ? -11.734 19.594 8.32 1 98.62 87 GLU A C 1
ATOM 643 O O . GLU A 1 87 ? -12.188 19.656 7.172 1 98.62 87 GLU A O 1
ATOM 648 N N . ALA A 1 88 ? -12.359 19.047 9.32 1 98.5 88 ALA A N 1
ATOM 649 C CA . ALA A 1 88 ? -13.672 18.438 9.164 1 98.5 88 ALA A CA 1
ATOM 650 C C . ALA A 1 88 ? -14.773 19.391 9.625 1 98.5 88 ALA A C 1
ATOM 652 O O . ALA A 1 88 ? -14.633 20.078 10.633 1 98.5 88 ALA A O 1
ATOM 653 N N . THR A 1 89 ? -15.836 19.422 8.891 1 96.25 89 THR A N 1
ATOM 654 C CA . THR A 1 89 ? -17 20.219 9.281 1 96.25 89 THR A CA 1
ATOM 655 C C . THR A 1 89 ? -17.906 19.422 10.227 1 96.25 89 THR A C 1
ATOM 657 O O . THR A 1 89 ? -18.828 19.984 10.805 1 96.25 89 THR A O 1
ATOM 660 N N . GLY A 1 90 ? -17.594 18.203 10.398 1 91.38 90 GLY A N 1
ATOM 661 C CA . GLY A 1 90 ? -18.438 17.297 11.172 1 91.38 90 GLY A CA 1
ATOM 662 C C . GLY A 1 90 ? -19.359 16.453 10.305 1 91.38 90 GLY A C 1
ATOM 663 O O . GLY A 1 90 ? -19.953 15.484 10.773 1 91.38 90 GLY A O 1
ATOM 664 N N . ASP A 1 91 ? -19.531 16.797 9.109 1 93.5 91 ASP A N 1
ATOM 665 C CA . ASP A 1 91 ? -20.297 16.031 8.125 1 93.5 91 ASP A CA 1
ATOM 666 C C . ASP A 1 91 ? -19.375 15.406 7.082 1 93.5 91 ASP A C 1
ATOM 668 O O . ASP A 1 91 ? -18.266 15.914 6.836 1 93.5 91 ASP A O 1
ATOM 672 N N . CYS A 1 92 ? -19.797 14.336 6.621 1 95.44 92 CYS A N 1
ATOM 673 C CA . CYS A 1 92 ? -19.062 13.711 5.523 1 95.44 92 CYS A CA 1
ATOM 674 C C . CYS A 1 92 ? -19.469 14.336 4.188 1 95.44 92 CYS A C 1
ATOM 676 O O . CYS A 1 92 ? -20.641 14.617 3.953 1 95.44 92 CYS A O 1
ATOM 678 N N . PRO A 1 93 ? -18.594 14.555 3.275 1 97.5 93 PRO A N 1
ATOM 679 C CA . PRO A 1 93 ? -17.172 14.188 3.41 1 97.5 93 PRO A CA 1
ATOM 680 C C . PRO A 1 93 ? -16.312 15.344 3.885 1 97.5 93 PRO A C 1
ATOM 682 O O . PRO A 1 93 ? -16.688 16.516 3.732 1 97.5 93 PRO A O 1
ATOM 685 N N . THR A 1 94 ? -15.172 15.094 4.5 1 98.5 94 THR A N 1
ATOM 686 C CA . THR A 1 94 ? -14.086 16.047 4.691 1 98.5 94 THR A CA 1
ATOM 687 C C . THR A 1 94 ? -13.18 16.078 3.469 1 98.5 94 THR A C 1
ATOM 689 O O . THR A 1 94 ? -12.57 15.07 3.113 1 98.5 94 THR A O 1
ATOM 692 N N . LYS A 1 95 ? -13 17.188 2.908 1 98.38 95 LYS A N 1
ATOM 693 C CA . LYS A 1 95 ? -12.156 17.312 1.721 1 98.38 95 LYS A CA 1
ATOM 694 C C . LYS A 1 95 ? -10.68 17.391 2.096 1 98.38 95 LYS A C 1
ATOM 696 O O . LYS A 1 95 ? -10.312 18.047 3.074 1 98.38 95 LYS A O 1
ATOM 701 N N . VAL A 1 96 ? -9.938 16.672 1.34 1 98.75 96 VAL A N 1
ATOM 702 C CA . VAL A 1 96 ? -8.484 16.781 1.425 1 98.75 96 VAL A CA 1
ATOM 703 C C . VAL A 1 96 ? -7.941 17.5 0.196 1 98.75 96 VAL A C 1
ATOM 705 O O . VAL A 1 96 ? -8.203 17.094 -0.938 1 98.75 96 VAL A O 1
ATOM 708 N N . SER A 1 97 ? -7.297 18.562 0.393 1 98.75 97 SER A N 1
ATOM 709 C CA . SER A 1 97 ? -6.633 19.328 -0.651 1 98.75 97 SER A CA 1
ATOM 710 C C . SER A 1 97 ? -5.328 19.938 -0.146 1 98.75 97 SER A C 1
ATOM 712 O O . SER A 1 97 ? -5.332 21 0.479 1 98.75 97 SER A O 1
ATOM 714 N N . ILE A 1 98 ? -4.281 19.297 -0.398 1 98.62 98 ILE A N 1
ATOM 715 C CA . ILE A 1 98 ? -2.949 19.672 0.076 1 98.62 98 ILE A CA 1
ATOM 716 C C . ILE A 1 98 ? -1.975 19.703 -1.099 1 98.62 98 ILE A C 1
ATOM 718 O O . ILE A 1 98 ? -2.033 18.859 -1.988 1 98.62 98 ILE A O 1
ATOM 722 N N . THR A 1 99 ? -1.181 20.703 -1.15 1 98.75 99 THR A N 1
ATOM 723 C CA . THR A 1 99 ? -0.002 20.719 -2.008 1 98.75 99 THR A CA 1
ATOM 724 C C . THR A 1 99 ? 1.273 20.797 -1.174 1 98.75 99 THR A C 1
ATOM 726 O O . THR A 1 99 ? 1.427 21.703 -0.343 1 98.75 99 THR A O 1
ATOM 729 N N . ASP A 1 100 ? 2.152 19.875 -1.333 1 98.69 100 ASP A N 1
ATOM 730 C CA . ASP A 1 100 ? 3.34 19.812 -0.488 1 98.69 100 ASP A CA 1
ATOM 731 C C . ASP A 1 100 ? 4.605 19.641 -1.329 1 98.69 100 ASP A C 1
ATOM 733 O O . ASP A 1 100 ? 4.641 18.812 -2.244 1 98.69 100 ASP A O 1
ATOM 737 N N . SER A 1 101 ? 5.656 20.344 -1.009 1 97.5 101 SER A N 1
ATOM 738 C CA . SER A 1 101 ? 6.867 20.344 -1.823 1 97.5 101 SER A CA 1
ATOM 739 C C . SER A 1 101 ? 7.938 19.438 -1.22 1 97.5 101 SER A C 1
ATOM 741 O O . SER A 1 101 ? 9.023 19.297 -1.781 1 97.5 101 SER A O 1
ATOM 743 N N . ARG A 1 102 ? 7.656 18.828 -0.091 1 97.75 102 ARG A N 1
ATOM 744 C CA . ARG A 1 102 ? 8.68 18.031 0.567 1 97.75 102 ARG A CA 1
ATOM 745 C C . ARG A 1 102 ? 8.492 16.547 0.267 1 97.75 102 ARG A C 1
ATOM 747 O O . ARG A 1 102 ? 9.453 15.836 -0.045 1 97.75 102 ARG A O 1
ATOM 754 N N . ILE A 1 103 ? 7.238 16.062 0.395 1 98.75 103 ILE A N 1
ATOM 755 C CA . ILE A 1 103 ? 7.035 14.664 0.014 1 98.75 103 ILE A CA 1
ATOM 756 C C . ILE A 1 103 ? 7.273 14.5 -1.485 1 98.75 103 ILE A C 1
ATOM 758 O O . ILE A 1 103 ? 7.27 15.477 -2.232 1 98.75 103 ILE A O 1
ATOM 762 N N . THR A 1 104 ? 7.52 13.25 -1.911 1 98.81 104 THR A N 1
ATOM 763 C CA . THR A 1 104 ? 7.762 12.961 -3.318 1 98.81 104 THR A CA 1
ATOM 764 C C . THR A 1 104 ? 7.293 11.547 -3.662 1 98.81 104 THR A C 1
ATOM 766 O O . THR A 1 104 ? 7.238 10.672 -2.793 1 98.81 104 THR A O 1
ATOM 769 N N . LEU A 1 105 ? 6.945 11.336 -4.914 1 98.75 105 LEU A N 1
ATOM 770 C CA . LEU A 1 105 ? 6.598 10.016 -5.43 1 98.75 105 LEU A CA 1
ATOM 771 C C . LEU A 1 105 ? 7.77 9.406 -6.188 1 98.75 105 LEU A C 1
ATOM 773 O O . LEU A 1 105 ? 7.633 8.352 -6.805 1 98.75 105 LEU A O 1
ATOM 777 N N . PHE A 1 106 ? 8.938 10.055 -6.102 1 97.56 106 PHE A N 1
ATOM 778 C CA . PHE A 1 106 ? 10.109 9.633 -6.863 1 97.56 106 PHE A CA 1
ATOM 779 C C . PHE A 1 106 ? 11.258 9.273 -5.93 1 97.56 106 PHE A C 1
ATOM 781 O O . PHE A 1 106 ? 11.406 9.867 -4.863 1 97.56 106 PHE A O 1
ATOM 788 N N . GLY A 1 107 ? 12 8.258 -6.391 1 94.75 107 GLY A N 1
ATOM 789 C CA . GLY A 1 107 ? 13.305 8.047 -5.785 1 94.75 107 GLY A CA 1
ATOM 790 C C . GLY A 1 107 ? 13.234 7.406 -4.414 1 94.75 107 GLY A C 1
ATOM 791 O O . GLY A 1 107 ? 12.203 6.836 -4.043 1 94.75 107 GLY A O 1
ATOM 792 N N . ALA A 1 108 ? 14.297 7.488 -3.664 1 94.25 108 ALA A N 1
ATOM 793 C CA . ALA A 1 108 ? 14.484 6.777 -2.4 1 94.25 108 ALA A CA 1
ATOM 794 C C . ALA A 1 108 ? 13.531 7.305 -1.331 1 94.25 108 ALA A C 1
ATOM 796 O O . ALA A 1 108 ? 13.141 6.574 -0.417 1 94.25 108 ALA A O 1
ATOM 797 N N . ASP A 1 109 ? 13.148 8.539 -1.482 1 97.69 109 ASP A N 1
ATOM 798 C CA . ASP A 1 109 ? 12.297 9.141 -0.468 1 97.69 109 ASP A CA 1
ATOM 799 C C . ASP A 1 109 ? 10.828 9.078 -0.879 1 97.69 109 ASP A C 1
ATOM 801 O O . ASP A 1 109 ? 9.984 9.781 -0.314 1 97.69 109 ASP A O 1
ATOM 805 N N . SER A 1 110 ? 10.57 8.312 -1.966 1 98.69 110 SER A N 1
ATOM 806 C CA . SER A 1 110 ? 9.188 8.164 -2.402 1 98.69 110 SER A CA 1
ATOM 807 C C . SER A 1 110 ? 8.289 7.73 -1.25 1 98.69 110 SER A C 1
ATOM 809 O O . SER A 1 110 ? 8.664 6.871 -0.451 1 98.69 110 SER A O 1
ATOM 811 N N . ILE A 1 111 ? 7.055 8.234 -1.219 1 98.94 111 ILE A N 1
ATOM 812 C CA . ILE A 1 111 ? 6.129 7.859 -0.158 1 98.94 111 ILE A CA 1
ATOM 813 C C . ILE A 1 111 ? 5.305 6.648 -0.598 1 98.94 111 ILE A C 1
ATOM 815 O O . ILE A 1 111 ? 4.512 6.113 0.179 1 98.94 111 ILE A O 1
ATOM 819 N N . ILE A 1 112 ? 5.453 6.184 -1.867 1 98.88 112 ILE A N 1
ATOM 820 C CA . ILE A 1 112 ? 4.793 4.957 -2.297 1 98.88 112 ILE A CA 1
ATOM 821 C C . ILE A 1 112 ? 5.227 3.797 -1.408 1 98.88 112 ILE A C 1
ATOM 823 O O . ILE A 1 112 ? 6.414 3.65 -1.104 1 98.88 112 ILE A O 1
ATOM 827 N N . GLY A 1 113 ? 4.242 2.98 -1.011 1 98.94 113 GLY A N 1
ATOM 828 C CA . GLY A 1 113 ? 4.512 1.863 -0.12 1 98.94 113 GLY A CA 1
ATOM 829 C C . GLY A 1 113 ? 4.469 2.246 1.348 1 98.94 113 GLY A C 1
ATOM 830 O O . GLY A 1 113 ? 4.562 1.384 2.223 1 98.94 113 GLY A O 1
ATOM 831 N N . ARG A 1 114 ? 4.34 3.506 1.661 1 98.94 114 ARG A N 1
ATOM 832 C CA . ARG A 1 114 ? 4.199 3.998 3.027 1 98.94 114 ARG A CA 1
ATOM 833 C C . ARG A 1 114 ? 2.734 4.242 3.375 1 98.94 114 ARG A C 1
ATOM 835 O O . ARG A 1 114 ? 1.844 3.939 2.578 1 98.94 114 ARG A O 1
ATOM 842 N N . THR A 1 115 ? 2.473 4.738 4.602 1 98.94 115 THR A N 1
ATOM 843 C CA . THR A 1 115 ? 1.096 4.781 5.082 1 98.94 115 THR A CA 1
ATOM 844 C C . THR A 1 115 ? 0.663 6.219 5.352 1 98.94 115 THR A C 1
ATOM 846 O O . THR A 1 115 ? 1.396 6.988 5.977 1 98.94 115 THR A O 1
ATOM 849 N N . VAL A 1 116 ? -0.495 6.602 4.82 1 98.94 116 VAL A N 1
ATOM 850 C CA . VAL A 1 116 ? -1.197 7.781 5.312 1 98.94 116 VAL A CA 1
ATOM 851 C C . VAL A 1 116 ? -1.915 7.449 6.621 1 98.94 116 VAL A C 1
ATOM 853 O O . VAL A 1 116 ? -2.533 6.387 6.742 1 98.94 116 VAL A O 1
ATOM 856 N N . VAL A 1 117 ? -1.787 8.344 7.586 1 98.94 117 VAL A N 1
ATOM 857 C CA . VAL A 1 117 ? -2.521 8.195 8.836 1 98.94 117 VAL A CA 1
ATOM 858 C C . VAL A 1 117 ? -3.32 9.461 9.125 1 98.94 117 VAL A C 1
ATOM 860 O O . VAL A 1 117 ? -2.791 10.57 9.023 1 98.94 117 VAL A O 1
ATOM 863 N N . VAL A 1 118 ? -4.578 9.305 9.43 1 98.88 118 VAL A N 1
ATOM 864 C CA . VAL A 1 118 ? -5.449 10.359 9.945 1 98.88 118 VAL A CA 1
ATOM 865 C C . VAL A 1 118 ? -5.578 10.219 11.461 1 98.88 118 VAL A C 1
ATOM 867 O O . VAL A 1 118 ? -5.883 9.141 11.969 1 98.88 118 VAL A O 1
ATOM 870 N N . HIS A 1 119 ? -5.379 11.328 12.141 1 98.88 119 HIS A N 1
ATOM 871 C CA . HIS A 1 119 ? -5.387 11.305 13.602 1 98.88 119 HIS A CA 1
ATOM 872 C C . HIS A 1 119 ? -6.68 11.898 14.148 1 98.88 119 HIS A C 1
ATOM 874 O O . HIS A 1 119 ? -7.379 12.633 13.453 1 98.88 119 HIS A O 1
ATOM 880 N N . ALA A 1 120 ? -6.969 11.57 15.383 1 98.69 120 ALA A N 1
ATOM 881 C CA . ALA A 1 120 ? -8.211 11.969 16.031 1 98.69 120 ALA A CA 1
ATOM 882 C C . ALA A 1 120 ? -8.195 13.453 16.391 1 98.69 120 ALA A C 1
ATOM 884 O O . ALA A 1 120 ? -9.227 14.125 16.312 1 98.69 120 ALA A O 1
ATOM 885 N N . ASP A 1 121 ? -7.047 13.938 16.766 1 98.62 121 ASP A N 1
ATOM 886 C CA . ASP A 1 121 ? -6.945 15.305 17.281 1 98.62 121 ASP A CA 1
ATOM 887 C C . ASP A 1 121 ? -6.129 16.188 16.328 1 98.62 121 ASP A C 1
ATOM 889 O O . ASP A 1 121 ? -5.5 15.68 15.398 1 98.62 121 ASP A O 1
ATOM 893 N N . ALA A 1 122 ? -6.195 17.453 16.625 1 98.75 122 ALA A N 1
ATOM 894 C CA . ALA A 1 122 ? -5.418 18.422 15.852 1 98.75 122 ALA A CA 1
ATOM 895 C C . ALA A 1 122 ? -3.92 18.219 16.078 1 98.75 122 ALA A C 1
ATOM 897 O O . ALA A 1 122 ? -3.479 17.953 17.203 1 98.75 122 ALA A O 1
ATOM 898 N N . ASP A 1 123 ? -3.164 18.25 14.992 1 98.81 123 ASP A N 1
ATOM 899 C CA . ASP A 1 123 ? -1.717 18.422 15.062 1 98.81 123 ASP A CA 1
ATOM 900 C C . ASP A 1 123 ? -1.354 19.828 15.523 1 98.81 123 ASP A C 1
ATOM 902 O O . ASP A 1 123 ? -1.781 20.812 14.914 1 98.81 123 ASP A O 1
ATOM 906 N N . ASP A 1 124 ? -0.541 19.984 16.531 1 98.75 124 ASP A N 1
ATOM 907 C CA . ASP A 1 124 ? -0.2 21.312 17.031 1 98.75 124 ASP A CA 1
ATOM 908 C C . ASP A 1 124 ? 1.007 21.891 16.297 1 98.75 124 ASP A C 1
ATOM 910 O O . ASP A 1 124 ? 1.52 22.953 16.656 1 98.75 124 ASP A O 1
ATOM 914 N N . LEU A 1 125 ? 1.567 21.156 15.297 1 98.44 125 LEU A N 1
ATOM 915 C CA . LEU A 1 125 ? 2.564 21.594 14.336 1 98.44 125 LEU A CA 1
ATOM 916 C C . LEU A 1 125 ? 3.906 21.844 15.008 1 98.44 125 LEU A C 1
ATOM 918 O O . LEU A 1 125 ? 4.695 22.672 14.547 1 98.44 125 LEU A O 1
ATOM 922 N N . GLY A 1 126 ? 4.082 21.203 16.094 1 97.75 126 GLY A N 1
ATOM 923 C CA . GLY A 1 126 ? 5.324 21.375 16.828 1 97.75 126 GLY A CA 1
ATOM 924 C C . GLY A 1 126 ? 5.363 22.656 17.641 1 97.75 126 GLY A C 1
ATOM 925 O O . GLY A 1 126 ? 6.43 23.062 18.109 1 97.75 126 GLY A O 1
ATOM 926 N N . LYS A 1 127 ? 4.227 23.234 17.875 1 96.5 127 LYS A N 1
ATOM 927 C CA . LYS A 1 127 ? 4.195 24.547 18.5 1 96.5 127 LYS A CA 1
ATOM 928 C C . LYS A 1 127 ? 3.367 24.531 19.781 1 96.5 127 LYS A C 1
ATOM 930 O O . LYS A 1 127 ? 3.18 25.562 20.422 1 96.5 127 LYS A O 1
ATOM 935 N N . GLY A 1 128 ? 2.715 23.516 20.312 1 92.69 128 GLY A N 1
ATOM 936 C CA . GLY A 1 128 ? 1.732 23.422 21.375 1 92.69 128 GLY A CA 1
ATOM 937 C C . GLY A 1 128 ? 2.355 23.344 22.766 1 92.69 128 GLY A C 1
ATOM 938 O O . GLY A 1 128 ? 1.675 23.562 23.766 1 92.69 128 GLY A O 1
ATOM 939 N N . GLY A 1 129 ? 3.6 22.969 22.984 1 92.44 129 GLY A N 1
ATOM 940 C CA . GLY A 1 129 ? 4.242 22.875 24.281 1 92.44 129 GLY A CA 1
ATOM 941 C C . GLY A 1 129 ? 4.098 21.516 24.938 1 92.44 129 GLY A C 1
ATOM 942 O O . GLY A 1 129 ? 4.734 21.234 25.953 1 92.44 129 GLY A O 1
ATOM 943 N N . HIS A 1 130 ? 3.158 20.734 24.5 1 95.25 130 HIS A N 1
ATOM 944 C CA . HIS A 1 130 ? 3.014 19.375 25 1 95.25 130 HIS A CA 1
ATOM 945 C C . HIS A 1 130 ? 4.273 18.562 24.734 1 95.25 130 HIS A C 1
ATOM 947 O O . HIS A 1 130 ? 5.012 18.828 23.781 1 95.25 130 HIS A O 1
ATOM 953 N N . GLU A 1 131 ? 4.52 17.531 25.516 1 96.75 131 GLU A N 1
ATOM 954 C CA . GLU A 1 131 ? 5.73 16.719 25.422 1 96.75 131 GLU A CA 1
ATOM 955 C C . GLU A 1 131 ? 5.828 16.031 24.062 1 96.75 131 GLU A C 1
ATOM 957 O O . GLU A 1 131 ? 6.926 15.789 23.562 1 96.75 131 GLU A O 1
ATOM 962 N N . LEU A 1 132 ? 4.723 15.773 23.391 1 97.06 132 LEU A N 1
ATOM 963 C CA . LEU A 1 132 ? 4.723 15.062 22.125 1 97.06 132 LEU A CA 1
ATOM 964 C C . LEU A 1 132 ? 4.758 16.047 20.953 1 97.06 132 LEU A C 1
ATOM 966 O O . LEU A 1 132 ? 4.824 15.641 19.797 1 97.06 132 LEU A O 1
ATOM 970 N N . SER A 1 133 ? 4.699 17.297 21.203 1 98.25 133 SER A N 1
ATOM 971 C CA . SER A 1 133 ? 4.59 18.328 20.188 1 98.25 133 SER A CA 1
ATOM 972 C C . SER A 1 133 ? 5.723 18.234 19.172 1 98.25 133 SER A C 1
ATOM 974 O O . SER A 1 133 ? 5.48 18.188 17.969 1 98.25 133 SER A O 1
ATOM 976 N N . LYS A 1 134 ? 6.961 18.047 19.625 1 97.38 134 LYS A N 1
ATOM 977 C CA . LYS A 1 134 ? 8.141 18.109 18.766 1 97.38 134 LYS A CA 1
ATOM 978 C C . LYS A 1 134 ? 8.438 16.766 18.141 1 97.38 134 LYS A C 1
ATOM 980 O O . LYS A 1 134 ? 9.312 16.656 17.281 1 97.38 134 LYS A O 1
ATOM 985 N N . SER A 1 135 ? 7.734 15.758 18.547 1 97.69 135 SER A N 1
ATOM 986 C CA . SER A 1 135 ? 7.965 14.445 17.969 1 97.69 135 SER A CA 1
ATOM 987 C C . SER A 1 135 ? 6.836 14.047 17.031 1 97.69 135 SER A C 1
ATOM 989 O O . SER A 1 135 ? 7.086 13.516 15.945 1 97.69 135 SER A O 1
ATOM 991 N N . THR A 1 136 ? 5.551 14.391 17.438 1 97.44 136 THR A N 1
ATOM 992 C CA . THR A 1 136 ? 4.453 13.891 16.625 1 97.44 136 THR A CA 1
ATOM 993 C C . THR A 1 136 ? 3.4 14.977 16.406 1 97.44 136 THR A C 1
ATOM 995 O O . THR A 1 136 ? 2.373 14.727 15.773 1 97.44 136 THR A O 1
ATOM 998 N N . GLY A 1 137 ? 3.561 16.156 17.031 1 98.38 137 GLY A N 1
ATOM 999 C CA . GLY A 1 137 ? 2.574 17.219 16.922 1 98.38 137 GLY A CA 1
ATOM 1000 C C . GLY A 1 137 ? 1.386 17.016 17.844 1 98.38 137 GLY A C 1
ATOM 1001 O O . GLY A 1 137 ? 0.399 17.75 17.766 1 98.38 137 GLY A O 1
ATOM 1002 N N . ASN A 1 138 ? 1.43 15.945 18.703 1 98.44 138 ASN A N 1
ATOM 1003 C CA . ASN A 1 138 ? 0.381 15.688 19.688 1 98.44 138 ASN A CA 1
ATOM 1004 C C . ASN A 1 138 ? -0.983 15.531 19.016 1 98.44 138 ASN A C 1
ATOM 1006 O O . ASN A 1 138 ? -1.963 16.141 19.453 1 98.44 138 ASN A O 1
ATOM 1010 N N . ALA A 1 139 ? -1.051 14.781 18.016 1 98.19 139 ALA A N 1
ATOM 1011 C CA . ALA A 1 139 ? -2.256 14.742 17.188 1 98.19 139 ALA A CA 1
ATOM 1012 C C . ALA A 1 139 ? -3.195 13.633 17.656 1 98.19 139 ALA A C 1
ATOM 1014 O O . ALA A 1 139 ? -4.184 13.328 16.984 1 98.19 139 ALA A O 1
ATOM 1015 N N . GLY A 1 140 ? -2.863 12.836 18.734 1 98 140 GLY A N 1
ATOM 1016 C CA . GLY A 1 140 ? -3.773 11.859 19.312 1 98 140 GLY A CA 1
ATOM 1017 C C . GLY A 1 140 ? -3.799 10.547 18.562 1 98 140 GLY A C 1
ATOM 1018 O O . GLY A 1 140 ? -2.828 10.188 17.891 1 98 140 GLY A O 1
ATOM 1019 N N . ALA A 1 141 ? -4.863 9.773 18.672 1 98.44 141 ALA A N 1
ATOM 1020 C CA . ALA A 1 141 ? -4.988 8.398 18.203 1 98.44 141 ALA A CA 1
ATOM 1021 C C . ALA A 1 141 ? -4.969 8.344 16.672 1 98.44 141 ALA A C 1
ATOM 1023 O O . ALA A 1 141 ? -5.418 9.281 16 1 98.44 141 ALA A O 1
ATOM 102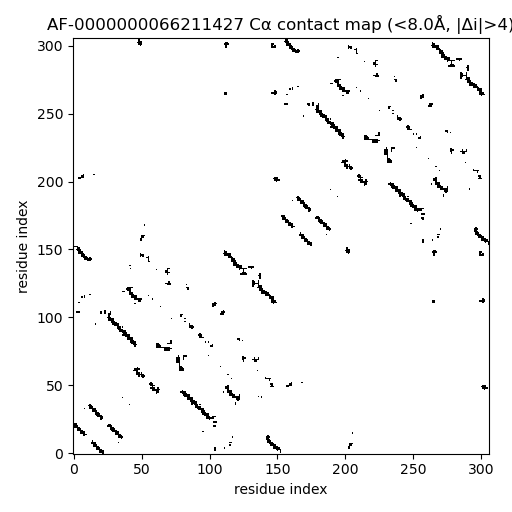4 N N . ARG A 1 142 ? -4.438 7.289 16.156 1 98.88 142 ARG A N 1
ATOM 1025 C CA . ARG A 1 142 ? -4.527 6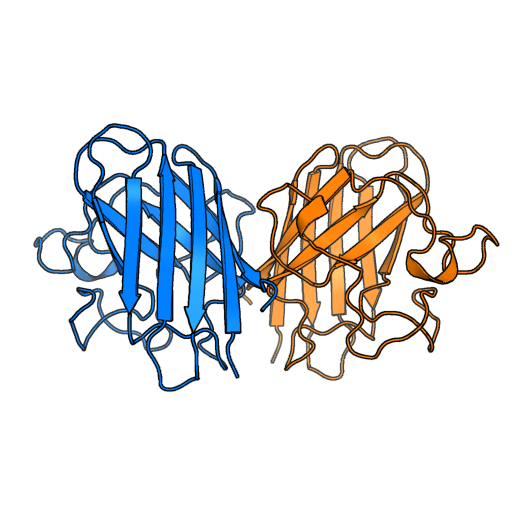.961 14.742 1 98.88 142 ARG A CA 1
ATOM 1026 C C . ARG A 1 142 ? -5.887 6.359 14.406 1 98.88 142 ARG A C 1
ATOM 1028 O O . ARG A 1 142 ? -6.16 5.203 14.734 1 98.88 142 ARG A O 1
ATOM 1035 N N . ILE A 1 143 ? -6.742 7.066 13.672 1 98.81 143 ILE A N 1
ATOM 1036 C CA . ILE A 1 143 ? -8.133 6.617 13.602 1 98.81 143 ILE A CA 1
ATOM 1037 C C . ILE A 1 143 ? -8.445 6.133 12.188 1 98.81 143 ILE A C 1
ATOM 1039 O O . ILE A 1 143 ? -9.539 5.621 11.922 1 98.81 143 ILE A O 1
ATOM 1043 N N . GLY A 1 144 ? -7.574 6.262 11.281 1 98.75 144 GLY A N 1
ATOM 1044 C CA . GLY A 1 144 ? -7.637 5.734 9.93 1 98.75 144 GLY A CA 1
ATOM 1045 C C . GLY A 1 144 ? -6.281 5.699 9.242 1 98.75 144 GLY A C 1
ATOM 1046 O O . GLY A 1 144 ? -5.461 6.594 9.438 1 98.75 144 GLY A O 1
ATOM 1047 N N . CYS A 1 145 ? -6.074 4.715 8.438 1 98.88 145 CYS A N 1
ATOM 1048 C CA . CYS A 1 145 ? -4.809 4.652 7.715 1 98.88 145 CYS A CA 1
ATOM 1049 C C . CYS A 1 145 ? -4.934 3.779 6.473 1 98.88 145 CYS A C 1
ATOM 1051 O O . CYS A 1 145 ? -5.918 3.059 6.312 1 98.88 145 CYS A O 1
ATOM 1053 N N . GLY A 1 146 ? -4.035 3.873 5.586 1 98.88 146 GLY A N 1
ATOM 1054 C CA . GLY A 1 146 ? -3.92 3.076 4.379 1 98.88 146 GLY A CA 1
ATOM 1055 C C . GLY A 1 146 ? -2.555 3.184 3.723 1 98.88 146 GLY A C 1
ATOM 1056 O O . GLY A 1 146 ? -1.859 4.188 3.887 1 98.88 146 GLY A O 1
ATOM 1057 N N . VAL A 1 147 ? -2.189 2.176 2.969 1 98.94 147 VAL A N 1
ATOM 1058 C CA . VAL A 1 147 ? -0.913 2.15 2.262 1 98.94 147 VAL A CA 1
ATOM 1059 C C . VAL A 1 147 ? -1.046 2.889 0.93 1 98.94 147 VAL A C 1
ATOM 1061 O O . VAL A 1 147 ? -2.043 2.729 0.222 1 98.94 147 VAL A O 1
ATOM 1064 N N . ILE A 1 148 ? -0.073 3.699 0.621 1 99 148 ILE A N 1
ATOM 1065 C CA . ILE A 1 148 ? -0.04 4.445 -0.632 1 99 148 ILE A CA 1
ATOM 1066 C C . ILE A 1 148 ? 0.418 3.533 -1.767 1 99 148 ILE A C 1
ATOM 1068 O O . ILE A 1 148 ? 1.546 3.033 -1.753 1 99 148 ILE A O 1
ATOM 1072 N N . GLY A 1 149 ? -0.44 3.311 -2.695 1 98.94 149 GLY A N 1
ATOM 1073 C CA . GLY A 1 149 ? -0.155 2.422 -3.809 1 98.94 149 GLY A CA 1
ATOM 1074 C C . GLY A 1 149 ? -0.003 3.15 -5.133 1 98.94 149 GLY A C 1
ATOM 1075 O O . GLY A 1 149 ? -0.449 4.293 -5.27 1 98.94 149 GLY A O 1
ATOM 1076 N N . ILE A 1 150 ? 0.592 2.471 -6.035 1 98.88 150 ILE A N 1
ATOM 1077 C CA . ILE A 1 150 ? 0.77 2.996 -7.387 1 98.88 150 ILE A CA 1
ATOM 1078 C C . ILE A 1 150 ? -0.586 3.104 -8.078 1 98.88 150 ILE A C 1
ATOM 1080 O O . ILE A 1 150 ? -1.402 2.182 -8.008 1 98.88 150 ILE A O 1
ATOM 1084 N N . ALA A 1 151 ? -0.854 4.188 -8.664 1 98.81 151 ALA A N 1
ATOM 1085 C CA . ALA A 1 151 ? -2.068 4.371 -9.453 1 98.81 151 ALA A CA 1
ATOM 1086 C C . ALA A 1 151 ? -1.736 4.551 -10.93 1 98.81 151 ALA A C 1
ATOM 1088 O O . ALA A 1 151 ? -0.637 4.992 -11.281 1 98.81 151 ALA A O 1
ATOM 1089 N N . LYS A 1 152 ? -2.695 4.207 -11.758 1 97.25 152 LYS A N 1
ATOM 1090 C CA . LYS A 1 152 ? -2.541 4.391 -13.203 1 97.25 152 LYS A CA 1
ATOM 1091 C C . LYS A 1 152 ? -2.434 5.871 -13.555 1 97.25 152 LYS A C 1
ATOM 1093 O O . LYS A 1 152 ? -3.174 6.699 -13.023 1 97.25 152 LYS A O 1
ATOM 1098 N N . VAL A 1 153 ? -1.441 6.184 -14.367 1 94.31 153 VAL A N 1
ATOM 1099 C CA . VAL A 1 153 ? -1.273 7.543 -14.867 1 94.31 153 VAL A CA 1
ATOM 1100 C C . VAL A 1 153 ? -2.273 7.809 -15.992 1 94.31 153 VAL A C 1
ATOM 1102 O O . VAL A 1 153 ? -2.441 6.98 -16.891 1 94.31 153 VAL A O 1
ATOM 1105 N N . MET B 1 1 ? 21.594 -4.332 0.229 1 87 1 MET B N 1
ATOM 1106 C CA . MET B 1 1 ? 20.906 -4.188 1.506 1 87 1 MET B CA 1
ATOM 1107 C C . MET B 1 1 ? 19.562 -4.922 1.488 1 87 1 MET B C 1
ATOM 1109 O O . MET B 1 1 ? 18.891 -4.973 0.457 1 87 1 MET B O 1
ATOM 1113 N N . VAL B 1 2 ? 19.281 -5.582 2.607 1 96.81 2 VAL B N 1
ATOM 1114 C CA . VAL B 1 2 ? 18.062 -6.371 2.723 1 96.81 2 VAL B CA 1
ATOM 1115 C C . VAL B 1 2 ? 16.844 -5.445 2.697 1 96.81 2 VAL B C 1
ATOM 1117 O O . VAL B 1 2 ? 16.844 -4.387 3.336 1 96.81 2 VAL B O 1
ATOM 1120 N N . VAL B 1 3 ? 15.906 -5.77 1.876 1 98.31 3 VAL B N 1
ATOM 1121 C CA . VAL B 1 3 ? 14.641 -5.043 1.823 1 98.31 3 VAL B CA 1
ATOM 1122 C C . VAL B 1 3 ? 13.5 -5.969 2.225 1 98.31 3 VAL B C 1
ATOM 1124 O O . VAL B 1 3 ? 13.461 -7.133 1.814 1 98.31 3 VAL B O 1
ATOM 1127 N N . LYS B 1 4 ? 12.586 -5.441 3.076 1 98.81 4 LYS B N 1
ATOM 1128 C CA . LYS B 1 4 ? 11.406 -6.18 3.5 1 98.81 4 LYS B CA 1
ATOM 1129 C C . LYS B 1 4 ? 10.125 -5.426 3.141 1 98.81 4 LYS B C 1
ATOM 1131 O O . LYS B 1 4 ? 10.102 -4.195 3.143 1 98.81 4 LYS B O 1
ATOM 1136 N N . ALA B 1 5 ? 9.133 -6.156 2.83 1 98.94 5 ALA B N 1
ATOM 1137 C CA . ALA B 1 5 ? 7.801 -5.633 2.533 1 98.94 5 ALA B CA 1
ATOM 1138 C C . ALA B 1 5 ? 6.715 -6.516 3.145 1 98.94 5 ALA B C 1
ATOM 1140 O O . ALA B 1 5 ? 7 -7.613 3.631 1 98.94 5 ALA B O 1
ATOM 1141 N N . VAL B 1 6 ? 5.559 -5.945 3.191 1 99 6 VAL B N 1
ATOM 1142 C CA . VAL B 1 6 ? 4.438 -6.652 3.805 1 99 6 VAL B CA 1
ATOM 1143 C C . VAL B 1 6 ? 3.139 -6.277 3.096 1 99 6 VAL B C 1
ATOM 1145 O O . VAL B 1 6 ? 3.008 -5.168 2.572 1 99 6 VAL B O 1
ATOM 1148 N N . CYS B 1 7 ? 2.248 -7.176 3.037 1 98.94 7 CYS B N 1
ATOM 1149 C CA . CYS B 1 7 ? 0.921 -6.984 2.461 1 98.94 7 CYS B CA 1
ATOM 1150 C C . CYS B 1 7 ? -0.153 -7.602 3.35 1 98.94 7 CYS B C 1
ATOM 1152 O O . CYS B 1 7 ? -0.092 -8.789 3.67 1 98.94 7 CYS B O 1
ATOM 1154 N N . VAL B 1 8 ? -1.036 -6.828 3.791 1 98.94 8 VAL B N 1
ATOM 1155 C CA . VAL B 1 8 ? -2.236 -7.324 4.453 1 98.94 8 VAL B CA 1
ATOM 1156 C C . VAL B 1 8 ? -3.35 -7.523 3.43 1 98.94 8 VAL B C 1
ATOM 1158 O O . VAL B 1 8 ? -3.803 -6.566 2.799 1 98.94 8 VAL B O 1
ATOM 1161 N N . ILE B 1 9 ? -3.734 -8.75 3.27 1 98.81 9 ILE B N 1
ATOM 1162 C CA . ILE B 1 9 ? -4.758 -9.141 2.305 1 98.81 9 ILE B CA 1
ATOM 1163 C C . ILE B 1 9 ? -6.133 -9.078 2.961 1 98.81 9 ILE B C 1
ATOM 1165 O O . ILE B 1 9 ? -6.328 -9.602 4.062 1 98.81 9 ILE B O 1
ATOM 1169 N N . ASN B 1 10 ? -7.074 -8.453 2.275 1 98.5 10 ASN B N 1
ATOM 1170 C CA . ASN B 1 10 ? -8.438 -8.336 2.768 1 98.5 10 ASN B CA 1
ATOM 1171 C C . ASN B 1 10 ? -9.461 -8.734 1.701 1 98.5 10 ASN B C 1
ATOM 1173 O O . ASN B 1 10 ? -9.195 -8.586 0.505 1 98.5 10 ASN B O 1
ATOM 1177 N N . GLY B 1 11 ? -10.641 -9.094 1.987 1 98.12 11 GLY B N 1
ATOM 1178 C CA . GLY B 1 11 ? -11.734 -9.602 1.169 1 98.12 11 GLY B CA 1
ATOM 1179 C C . GLY B 1 11 ? -12.352 -10.867 1.715 1 98.12 11 GLY B C 1
ATOM 1180 O O . GLY B 1 11 ? -12.453 -11.047 2.93 1 98.12 11 GLY B O 1
ATOM 1181 N N . ASP B 1 12 ? -12.891 -11.703 0.797 1 98.12 12 ASP B N 1
ATOM 1182 C CA . ASP B 1 12 ? -13.352 -13.023 1.216 1 98.12 12 ASP B CA 1
ATOM 1183 C C . ASP B 1 12 ? -12.188 -13.875 1.727 1 98.12 12 ASP B C 1
ATOM 1185 O O . ASP B 1 12 ? -12.367 -14.703 2.623 1 98.12 12 ASP B O 1
ATOM 1189 N N . ALA B 1 13 ? -11.086 -13.75 1.1 1 98.44 13 ALA B N 1
ATOM 1190 C CA . ALA B 1 13 ? -9.836 -14.273 1.633 1 98.44 13 ALA B CA 1
ATOM 1191 C C . ALA B 1 13 ? -9.07 -13.203 2.402 1 98.44 13 ALA B C 1
ATOM 1193 O O . ALA B 1 13 ? -9.016 -12.047 1.979 1 98.44 13 ALA B O 1
ATOM 1194 N N . LYS B 1 14 ? -8.516 -13.586 3.541 1 98.62 14 LYS B N 1
ATOM 1195 C CA . LYS B 1 14 ? -7.809 -12.648 4.402 1 98.62 14 LYS B CA 1
ATOM 1196 C C . LYS B 1 14 ? -6.492 -13.242 4.898 1 98.62 14 LYS B C 1
ATOM 1198 O O . LYS B 1 14 ? -6.418 -14.43 5.207 1 98.62 14 LYS B O 1
ATOM 1203 N N . GLY B 1 15 ? -5.508 -12.406 5 1 98.75 15 GLY B N 1
ATOM 1204 C CA . GLY B 1 15 ? -4.23 -12.875 5.508 1 98.75 15 GLY B CA 1
ATOM 1205 C C . GLY B 1 15 ? -3.127 -11.844 5.402 1 98.75 15 GLY B C 1
ATOM 1206 O O . GLY B 1 15 ? -3.395 -10.664 5.164 1 98.75 15 GLY B O 1
ATOM 1207 N N . THR B 1 16 ? -1.965 -12.227 5.766 1 98.88 16 THR B N 1
ATOM 1208 C CA . THR B 1 16 ? -0.775 -11.383 5.691 1 98.88 16 THR B CA 1
ATOM 1209 C C . THR B 1 16 ? 0.366 -12.125 5 1 98.88 16 THR B C 1
ATOM 1211 O O . THR B 1 16 ? 0.623 -13.289 5.293 1 98.88 16 THR B O 1
ATOM 1214 N N . VAL B 1 17 ? 0.979 -11.469 4.105 1 98.88 17 VAL B N 1
ATOM 1215 C CA . VAL B 1 17 ? 2.141 -12.039 3.432 1 98.88 17 VAL B CA 1
ATOM 1216 C C . VAL B 1 17 ? 3.324 -11.078 3.543 1 98.88 17 VAL B C 1
ATOM 1218 O O . VAL B 1 17 ? 3.158 -9.859 3.451 1 98.88 17 VAL B O 1
ATOM 1221 N N . PHE B 1 18 ? 4.473 -11.633 3.719 1 98.94 18 PHE B N 1
ATOM 1222 C CA . PHE B 1 18 ? 5.727 -10.898 3.855 1 98.94 18 PHE B CA 1
ATOM 1223 C C . PHE B 1 18 ? 6.652 -11.172 2.676 1 98.94 18 PHE B C 1
ATOM 1225 O O . PHE B 1 18 ? 6.66 -12.281 2.139 1 98.94 18 PHE B O 1
ATOM 1232 N N . PHE B 1 19 ? 7.398 -10.234 2.33 1 98.94 19 PHE B N 1
ATOM 1233 C CA . PHE B 1 19 ? 8.406 -10.32 1.281 1 98.94 19 PHE B CA 1
ATOM 1234 C C . PHE B 1 19 ? 9.781 -9.938 1.818 1 98.94 19 PHE B C 1
ATOM 1236 O O . PHE B 1 19 ? 9.906 -8.984 2.594 1 98.94 19 PHE B O 1
ATOM 1243 N N . GLU B 1 20 ? 10.703 -10.703 1.438 1 98.94 20 GLU B N 1
ATOM 1244 C CA . GLU B 1 20 ? 12.086 -10.398 1.818 1 98.94 20 GLU B CA 1
ATOM 1245 C C . GLU B 1 20 ? 13.039 -10.633 0.654 1 98.94 20 GLU B C 1
ATOM 1247 O O . GLU B 1 20 ? 12.969 -11.656 -0.019 1 98.94 20 GLU B O 1
ATOM 1252 N N . GLN B 1 21 ? 13.898 -9.703 0.412 1 98.88 21 GLN B N 1
ATOM 1253 C CA . GLN B 1 21 ? 14.938 -9.812 -0.611 1 98.88 21 GLN B CA 1
ATOM 1254 C C . GLN B 1 21 ? 16.281 -9.297 -0.095 1 98.88 21 GLN B C 1
ATOM 1256 O O . GLN B 1 21 ? 16.391 -8.133 0.3 1 98.88 21 GLN B O 1
ATOM 1261 N N . GLU B 1 22 ? 17.281 -10.102 -0.141 1 98.31 22 GLU B N 1
ATOM 1262 C CA . GLU B 1 22 ? 18.578 -9.789 0.458 1 98.31 22 GLU B CA 1
ATOM 1263 C C . GLU B 1 22 ? 19.344 -8.766 -0.38 1 98.31 22 GLU B C 1
ATOM 1265 O O . GLU B 1 22 ? 20.062 -7.922 0.162 1 98.31 22 GLU B O 1
ATOM 1270 N N . SER B 1 23 ? 19.328 -8.992 -1.632 1 97.62 23 SER B N 1
ATOM 1271 C CA . SER B 1 23 ? 19.922 -8.062 -2.594 1 97.62 23 SER B CA 1
ATOM 1272 C C . SER B 1 23 ? 19.156 -8.094 -3.918 1 97.62 23 SER B C 1
ATOM 1274 O O . SER B 1 23 ? 18.328 -8.969 -4.145 1 97.62 23 SER B O 1
ATOM 1276 N N . SER B 1 24 ? 19.438 -7.102 -4.734 1 96.44 24 SER B N 1
ATOM 1277 C CA . SER B 1 24 ? 18.734 -7.016 -6.012 1 96.44 24 SER B CA 1
ATOM 1278 C C . SER B 1 24 ? 19.016 -8.234 -6.879 1 96.44 24 SER B C 1
ATOM 1280 O O . SER B 1 24 ? 18.312 -8.484 -7.863 1 96.44 24 SER B O 1
ATOM 1282 N N . GLU B 1 25 ? 19.969 -9.07 -6.527 1 97 25 GLU B N 1
ATOM 1283 C CA . GLU B 1 25 ? 20.375 -10.211 -7.332 1 97 25 GLU B CA 1
ATOM 1284 C C . GLU B 1 25 ? 19.844 -11.523 -6.746 1 97 25 GLU B C 1
ATOM 1286 O O . GLU B 1 25 ? 20.078 -12.594 -7.301 1 97 25 GLU B O 1
ATOM 1291 N N . THR B 1 26 ? 19.25 -11.469 -5.629 1 98.5 26 THR B N 1
ATOM 1292 C CA . THR B 1 26 ? 18.734 -12.672 -4.984 1 98.5 26 THR B CA 1
ATOM 1293 C C . THR B 1 26 ? 17.234 -12.781 -5.168 1 98.5 26 THR B C 1
ATOM 1295 O O . THR B 1 26 ? 16.547 -11.773 -5.387 1 98.5 26 THR B O 1
ATOM 1298 N N . PRO B 1 27 ? 16.703 -13.953 -5.168 1 98.69 27 PRO B N 1
ATOM 1299 C CA . PRO B 1 27 ? 15.242 -14.109 -5.281 1 98.69 27 PRO B CA 1
ATOM 1300 C C . PRO B 1 27 ? 14.492 -13.484 -4.109 1 98.69 27 PRO B C 1
ATOM 1302 O O . PRO B 1 27 ? 15.078 -13.227 -3.059 1 98.69 27 PRO B O 1
ATOM 1305 N N . VAL B 1 28 ? 13.266 -13.156 -4.332 1 98.94 28 VAL B N 1
ATOM 1306 C CA . VAL B 1 28 ? 12.375 -12.719 -3.262 1 98.94 28 VAL B CA 1
ATOM 1307 C C . VAL B 1 28 ? 11.75 -13.93 -2.57 1 98.94 28 VAL B C 1
ATOM 1309 O O . VAL B 1 28 ? 11.266 -14.844 -3.232 1 98.94 28 VAL B O 1
ATOM 1312 N N . LYS B 1 29 ? 11.836 -13.945 -1.274 1 98.94 29 LYS B N 1
ATOM 1313 C CA . LYS B 1 29 ? 11.109 -14.922 -0.469 1 98.94 29 LYS B CA 1
ATOM 1314 C C . LYS B 1 29 ? 9.758 -14.367 -0.027 1 98.94 29 LYS B C 1
ATOM 1316 O O . LYS B 1 29 ? 9.688 -13.289 0.568 1 98.94 29 LYS B O 1
ATOM 1321 N N . VAL B 1 30 ? 8.719 -15.062 -0.366 1 98.94 30 VAL B N 1
ATOM 1322 C CA . VAL B 1 30 ? 7.352 -14.719 0.002 1 98.94 30 VAL B CA 1
ATOM 1323 C C . VAL B 1 30 ? 6.824 -15.719 1.025 1 98.94 30 VAL B C 1
ATOM 1325 O O . VAL B 1 30 ? 6.809 -16.922 0.771 1 98.94 30 VAL B O 1
ATOM 1328 N N . SER B 1 31 ? 6.43 -15.18 2.168 1 98.94 31 SER B N 1
ATOM 1329 C CA . SER B 1 31 ? 5.941 -16.047 3.229 1 98.94 31 SER B CA 1
ATOM 1330 C C . SER B 1 31 ? 4.719 -15.445 3.92 1 98.94 31 SER B C 1
ATOM 1332 O O . SER B 1 31 ? 4.555 -14.227 3.947 1 98.94 31 SER B O 1
ATOM 1334 N N . GLY B 1 32 ? 3.885 -16.328 4.48 1 98.81 32 GLY B N 1
ATOM 1335 C CA . GLY B 1 32 ? 2.725 -15.844 5.211 1 98.81 32 GLY B CA 1
ATOM 1336 C C . GLY B 1 32 ? 1.585 -16.844 5.254 1 98.81 32 GLY B C 1
ATOM 1337 O O . GLY B 1 32 ? 1.81 -18.062 5.164 1 98.81 32 GLY B O 1
ATOM 1338 N N . GLU B 1 33 ? 0.423 -16.281 5.52 1 98.81 33 GLU B N 1
ATOM 1339 C CA . GLU B 1 33 ? -0.768 -17.125 5.652 1 98.81 33 GLU B CA 1
ATOM 1340 C C . GLU B 1 33 ? -2.012 -16.391 5.152 1 98.81 33 GLU B C 1
ATOM 1342 O O . GLU B 1 33 ? -2.125 -15.172 5.309 1 98.81 33 GLU B O 1
ATOM 1347 N N . VAL B 1 34 ? -2.863 -17.188 4.59 1 98.75 34 VAL B N 1
ATOM 1348 C CA . VAL B 1 34 ? -4.141 -16.688 4.098 1 98.75 34 VAL B CA 1
ATOM 1349 C C . VAL B 1 34 ? -5.273 -17.594 4.562 1 98.75 34 VAL B C 1
ATOM 1351 O O . VAL B 1 34 ? -5.137 -18.812 4.555 1 98.75 34 VAL B O 1
ATOM 1354 N N . CYS B 1 35 ? -6.383 -17.078 4.969 1 98.75 35 CYS B N 1
ATOM 1355 C CA . CYS B 1 35 ? -7.598 -17.797 5.336 1 98.75 35 CYS B CA 1
ATOM 1356 C C . CYS B 1 35 ? -8.727 -17.484 4.359 1 98.75 35 CYS B C 1
ATOM 1358 O O . CYS B 1 35 ? -8.656 -16.516 3.602 1 98.75 35 CYS B O 1
ATOM 1360 N N . GLY B 1 36 ? -9.711 -18.391 4.391 1 98.25 36 GLY B N 1
ATOM 1361 C CA . GLY B 1 36 ? -10.906 -18.141 3.602 1 98.25 36 GLY B CA 1
ATOM 1362 C C . GLY B 1 36 ? -10.852 -18.766 2.221 1 98.25 36 GLY B C 1
ATOM 1363 O O . GLY B 1 36 ? -11.578 -18.359 1.317 1 98.25 36 GLY B O 1
ATOM 1364 N N . LEU B 1 37 ? -10.039 -19.719 2.057 1 98.5 37 LEU B N 1
ATOM 1365 C CA . LEU B 1 37 ? -9.891 -20.375 0.76 1 98.5 37 LEU B CA 1
ATOM 1366 C C . LEU B 1 37 ? -10.508 -21.766 0.785 1 98.5 37 LEU B C 1
ATOM 1368 O O . LEU B 1 37 ? -10.32 -22.516 1.747 1 98.5 37 LEU B O 1
ATOM 1372 N N . ALA B 1 38 ? -11.234 -22.078 -0.263 1 98 38 ALA B N 1
ATOM 1373 C CA . ALA B 1 38 ? -11.703 -23.453 -0.43 1 98 38 ALA B CA 1
ATOM 1374 C C . ALA B 1 38 ? -10.539 -24.406 -0.674 1 98 38 ALA B C 1
ATOM 1376 O O . ALA B 1 38 ? -9.469 -23.984 -1.123 1 98 38 ALA B O 1
ATOM 1377 N N . LYS B 1 39 ? -10.773 -25.641 -0.4 1 98.62 39 LYS B N 1
ATOM 1378 C CA . LYS B 1 39 ? -9.742 -26.641 -0.658 1 98.62 39 LYS B CA 1
ATOM 1379 C C . LYS B 1 39 ? -9.312 -26.625 -2.121 1 98.62 39 LYS B C 1
ATOM 1381 O O . LYS B 1 39 ? -10.148 -26.531 -3.02 1 98.62 39 LYS B O 1
ATOM 1386 N N . GLY B 1 40 ? -7.957 -26.703 -2.279 1 98.62 40 GLY B N 1
ATOM 1387 C CA . GLY B 1 40 ? -7.438 -26.766 -3.637 1 98.62 40 GLY B CA 1
ATOM 1388 C C . GLY B 1 40 ? -6.492 -25.625 -3.959 1 98.62 40 GLY B C 1
ATOM 1389 O O . GLY B 1 40 ? -5.961 -24.969 -3.053 1 98.62 40 GLY B O 1
ATOM 1390 N N . LEU B 1 41 ? -6.25 -25.422 -5.258 1 98.75 41 LEU B N 1
ATOM 1391 C CA . LEU B 1 41 ? -5.305 -24.422 -5.73 1 98.75 41 LEU B CA 1
ATOM 1392 C C . LEU B 1 41 ? -6 -23.094 -5.98 1 98.75 41 LEU B C 1
ATOM 1394 O O . LEU B 1 41 ? -7.145 -23.062 -6.441 1 98.75 41 LEU B O 1
ATOM 1398 N N . HIS B 1 42 ? -5.32 -22.062 -5.715 1 98.88 42 HIS B N 1
ATOM 1399 C CA . HIS B 1 42 ? -5.789 -20.703 -5.941 1 98.88 42 HIS B CA 1
ATOM 1400 C C . HIS B 1 42 ? -4.707 -19.844 -6.582 1 98.88 42 HIS B C 1
ATOM 1402 O O . HIS B 1 42 ? -3.578 -19.781 -6.082 1 98.88 42 HIS B O 1
ATOM 1408 N N . GLY B 1 43 ? -5.07 -19.203 -7.633 1 98.88 43 GLY B N 1
ATOM 1409 C CA . GLY B 1 43 ? -4.125 -18.297 -8.266 1 98.88 43 GLY B CA 1
ATOM 1410 C C . GLY B 1 43 ? -3.621 -17.219 -7.332 1 98.88 43 GLY B C 1
ATOM 1411 O O . GLY B 1 43 ? -4.387 -16.672 -6.539 1 98.88 43 GLY B O 1
ATOM 1412 N N . PHE B 1 44 ? -2.426 -16.953 -7.434 1 98.94 44 PHE B N 1
ATOM 1413 C CA . PHE B 1 44 ? -1.723 -15.961 -6.621 1 98.94 44 PHE B CA 1
ATOM 1414 C C . PHE B 1 44 ? -0.825 -15.086 -7.488 1 98.94 44 PHE B C 1
ATOM 1416 O O . PHE B 1 44 ? 0.14 -15.578 -8.078 1 98.94 44 PHE B O 1
ATOM 1423 N N . HIS B 1 45 ? -1.142 -13.734 -7.574 1 98.94 45 HIS B N 1
ATOM 1424 C CA . HIS B 1 45 ? -0.435 -12.867 -8.516 1 98.94 45 HIS B CA 1
ATOM 1425 C C . HIS B 1 45 ? -0.18 -11.492 -7.914 1 98.94 45 HIS B C 1
ATOM 1427 O O . HIS B 1 45 ? -0.878 -11.07 -6.988 1 98.94 45 HIS B O 1
ATOM 1433 N N . VAL B 1 46 ? 0.848 -10.828 -8.375 1 98.94 46 VAL B N 1
ATOM 1434 C CA . VAL B 1 46 ? 1.006 -9.391 -8.18 1 98.94 46 VAL B CA 1
ATOM 1435 C C . VAL B 1 46 ? 0.388 -8.641 -9.359 1 98.94 46 VAL B C 1
ATOM 1437 O O . VAL B 1 46 ? 0.687 -8.938 -10.516 1 98.94 46 VAL B O 1
ATOM 1440 N N . HIS B 1 47 ? -0.471 -7.754 -9.055 1 98.94 47 HIS B N 1
ATOM 1441 C CA . HIS B 1 47 ? -1.126 -6.918 -10.055 1 98.94 47 HIS B CA 1
ATOM 1442 C C . HIS B 1 47 ? -0.46 -5.551 -10.148 1 98.94 47 HIS B C 1
ATOM 1444 O O . HIS B 1 47 ? 0.296 -5.16 -9.258 1 98.94 47 HIS B O 1
ATOM 1450 N N . GLU B 1 48 ? -0.754 -4.879 -11.203 1 98.81 48 GLU B N 1
ATOM 1451 C CA . GLU B 1 48 ? 0.019 -3.721 -11.641 1 98.81 48 GLU B CA 1
ATOM 1452 C C . GLU B 1 48 ? -0.182 -2.535 -10.703 1 98.81 48 GLU B C 1
ATOM 1454 O O . GLU B 1 48 ? 0.771 -1.823 -10.375 1 98.81 48 GLU B O 1
ATOM 1459 N N . PHE B 1 49 ? -1.331 -2.279 -10.227 1 98.88 49 PHE B N 1
ATOM 1460 C CA . PHE B 1 49 ? -1.613 -1.056 -9.484 1 98.88 49 PHE B CA 1
ATOM 1461 C C . PHE B 1 49 ? -1.937 -1.366 -8.031 1 98.88 49 PHE B C 1
ATOM 1463 O O . PHE B 1 49 ? -2.504 -2.418 -7.723 1 98.88 49 PHE B O 1
ATOM 1470 N N . GLY B 1 50 ? -1.497 -0.473 -7.141 1 98.88 50 GLY B N 1
ATOM 1471 C CA . GLY B 1 50 ? -1.9 -0.514 -5.746 1 98.88 50 GLY B CA 1
ATOM 1472 C C . GLY B 1 50 ? -3.195 0.231 -5.477 1 98.88 50 GLY B C 1
ATOM 1473 O O . GLY B 1 50 ? -3.338 0.882 -4.438 1 98.88 50 GLY B O 1
ATOM 1474 N N . ASP B 1 51 ? -4.07 0.332 -6.469 1 98.81 51 ASP B N 1
ATOM 1475 C CA . ASP B 1 51 ? -5.383 0.96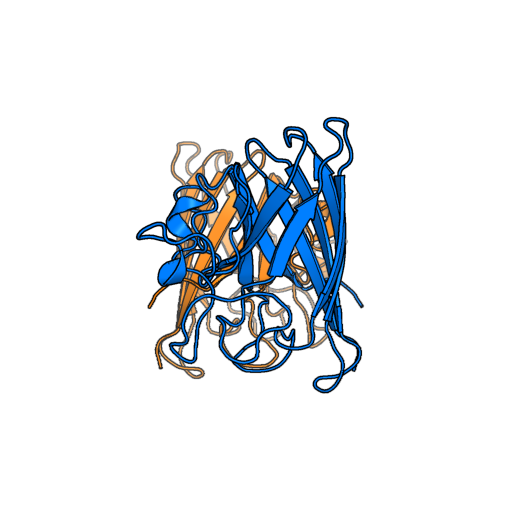4 -6.406 1 98.81 51 ASP B CA 1
ATOM 1476 C C . ASP B 1 51 ? -6.453 -0.036 -5.973 1 98.81 51 ASP B C 1
ATOM 1478 O O . ASP B 1 51 ? -6.762 -0.977 -6.707 1 98.81 51 ASP B O 1
ATOM 1482 N N . ASN B 1 52 ? -7.02 0.167 -4.766 1 98.06 52 ASN B N 1
ATOM 1483 C CA . ASN B 1 52 ? -8.094 -0.697 -4.301 1 98.06 52 ASN B CA 1
ATOM 1484 C C . ASN B 1 52 ? -9.375 0.095 -4.027 1 98.06 52 ASN B C 1
ATOM 1486 O O . ASN B 1 52 ? -10.125 -0.233 -3.109 1 98.06 52 ASN B O 1
ATOM 1490 N N . THR B 1 53 ? -9.586 1.182 -4.754 1 98.31 53 THR B N 1
ATOM 1491 C CA . THR B 1 53 ? -10.75 2.037 -4.578 1 98.31 53 THR B CA 1
ATOM 1492 C C . THR B 1 53 ? -12.039 1.264 -4.859 1 98.31 53 THR B C 1
ATOM 1494 O O . THR B 1 53 ? -13.078 1.543 -4.262 1 98.31 53 THR B O 1
ATOM 1497 N N . ASN B 1 54 ? -12.031 0.349 -5.781 1 97.62 54 ASN B N 1
ATOM 1498 C CA . ASN B 1 54 ? -13.133 -0.562 -6.066 1 97.62 54 ASN B CA 1
ATOM 1499 C C . ASN B 1 54 ? -12.781 -2.002 -5.703 1 97.62 54 ASN B C 1
ATOM 1501 O O . ASN B 1 54 ? -12.984 -2.916 -6.504 1 97.62 54 ASN B O 1
ATOM 1505 N N . GLY B 1 55 ? -12.203 -2.117 -4.496 1 97.12 55 GLY B N 1
ATOM 1506 C CA . GLY B 1 55 ? -11.727 -3.439 -4.121 1 97.12 55 GLY B CA 1
ATOM 1507 C C . GLY B 1 55 ? -10.609 -3.945 -5.012 1 97.12 55 GLY B C 1
ATOM 1508 O O . GLY B 1 55 ? -9.75 -3.17 -5.438 1 97.12 55 GLY B O 1
ATOM 1509 N N . CYS B 1 56 ? -10.648 -5.25 -5.211 1 98.5 56 CYS B N 1
ATOM 1510 C CA . CYS B 1 56 ? -9.555 -5.871 -5.945 1 98.5 56 CYS B CA 1
ATOM 1511 C C . CYS B 1 56 ? -9.664 -5.582 -7.438 1 98.5 56 CYS B C 1
ATOM 1513 O O . CYS B 1 56 ? -8.695 -5.77 -8.18 1 98.5 56 CYS B O 1
ATOM 1515 N N . MET B 1 57 ? -10.734 -5.086 -7.859 1 97.69 57 MET B N 1
ATOM 1516 C CA . MET B 1 57 ? -10.961 -4.863 -9.289 1 97.69 57 MET B CA 1
ATOM 1517 C C . MET B 1 57 ? -10.086 -3.727 -9.805 1 97.69 57 MET B C 1
ATOM 1519 O O . MET B 1 57 ? -9.695 -3.723 -10.977 1 97.69 57 MET B O 1
ATOM 1523 N N . SER B 1 58 ? -9.766 -2.838 -8.984 1 98.5 58 SER B N 1
ATOM 1524 C CA . SER B 1 58 ? -9.039 -1.656 -9.438 1 98.5 58 SER B CA 1
ATOM 1525 C C . SER B 1 58 ? -7.531 -1.893 -9.406 1 98.5 58 SER B C 1
ATOM 1527 O O . SER B 1 58 ? -6.754 -1.007 -9.758 1 98.5 58 SER B O 1
ATOM 1529 N N . SER B 1 59 ? -7.137 -3.092 -9.047 1 98.75 59 SER B N 1
ATOM 1530 C CA . SER B 1 59 ? -5.711 -3.4 -9.008 1 98.75 59 SER B CA 1
ATOM 1531 C C . SER B 1 59 ? -5.137 -3.547 -10.414 1 98.75 59 SER B C 1
ATOM 1533 O O . SER B 1 59 ? -3.916 -3.584 -10.586 1 98.75 59 SER B O 1
ATOM 1535 N N . GLY B 1 60 ? -6.023 -3.641 -11.461 1 98.62 60 GLY B N 1
ATOM 1536 C CA . GLY B 1 60 ? -5.559 -3.74 -12.836 1 98.62 60 GLY B CA 1
ATOM 1537 C C . GLY B 1 60 ? -5.066 -5.129 -13.195 1 98.62 60 GLY B C 1
ATOM 1538 O O . GLY B 1 60 ? -5.363 -6.102 -12.5 1 98.62 60 GLY B O 1
ATOM 1539 N N . PRO B 1 61 ? -4.43 -5.32 -14.352 1 98.62 61 PRO B N 1
ATOM 1540 C CA . PRO B 1 61 ? -3.926 -6.621 -14.805 1 98.62 61 PRO B CA 1
ATOM 15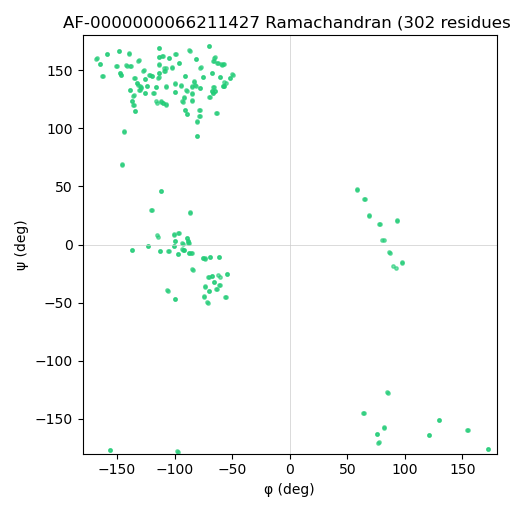41 C C . PRO B 1 61 ? -2.727 -7.102 -13.984 1 98.62 61 PRO B C 1
ATOM 1543 O O . PRO B 1 61 ? -2.221 -6.367 -13.133 1 98.62 61 PRO B O 1
ATOM 1546 N N . HIS B 1 62 ? -2.342 -8.367 -14.234 1 98.94 62 HIS B N 1
ATOM 1547 C CA . HIS B 1 62 ? -1.077 -8.828 -13.672 1 98.94 62 HIS B CA 1
ATOM 1548 C C . HIS B 1 62 ? 0.05 -7.844 -13.977 1 98.94 62 HIS B C 1
ATOM 1550 O O . HIS B 1 62 ? 0.057 -7.207 -15.031 1 98.94 62 HIS B O 1
ATOM 1556 N N . PHE B 1 63 ? 0.961 -7.738 -13.062 1 98.94 63 PHE B N 1
ATOM 1557 C CA . PHE B 1 63 ? 2.16 -6.941 -13.289 1 98.94 63 PHE B CA 1
ATOM 1558 C C . PHE B 1 63 ? 2.992 -7.531 -14.422 1 98.94 63 PHE B C 1
ATOM 1560 O O . PHE B 1 63 ? 3.553 -8.617 -14.289 1 98.94 63 PHE B O 1
ATOM 1567 N N . ASN B 1 64 ? 3.062 -6.754 -15.562 1 98.75 64 ASN B N 1
ATOM 1568 C CA . ASN B 1 64 ? 3.662 -7.242 -16.797 1 98.75 64 ASN B CA 1
ATOM 1569 C C . ASN B 1 64 ? 4.363 -6.121 -17.562 1 98.75 64 ASN B C 1
ATOM 1571 O O . ASN B 1 64 ? 3.984 -5.805 -18.688 1 98.75 64 ASN B O 1
ATOM 1575 N N . PRO B 1 65 ? 5.492 -5.617 -16.984 1 98.31 65 PRO B N 1
ATOM 1576 C CA . PRO B 1 65 ? 6.145 -4.465 -17.609 1 98.31 65 PRO B CA 1
ATOM 1577 C C . PRO B 1 65 ? 6.789 -4.812 -18.953 1 98.31 65 PRO B C 1
ATOM 1579 O O . PRO B 1 65 ? 7.129 -3.918 -19.734 1 98.31 65 PRO B O 1
ATOM 1582 N N . TYR B 1 66 ? 6.875 -6.07 -19.25 1 97.88 66 TYR B N 1
ATOM 1583 C CA . TYR B 1 66 ? 7.613 -6.438 -20.453 1 97.88 66 TYR B CA 1
ATOM 1584 C C . TYR B 1 66 ? 6.688 -7.055 -21.5 1 97.88 66 TYR B C 1
ATOM 1586 O O . TYR B 1 66 ? 7.152 -7.633 -22.484 1 97.88 66 TYR B O 1
ATOM 1594 N N . GLY B 1 67 ? 5.434 -7.043 -21.25 1 98 67 GLY B N 1
ATOM 1595 C CA . GLY B 1 67 ? 4.441 -7.434 -22.234 1 98 67 GLY B CA 1
ATOM 1596 C C . GLY B 1 67 ? 4.531 -8.898 -22.625 1 98 67 GLY B C 1
ATOM 1597 O O . GLY B 1 67 ? 4.434 -9.234 -23.812 1 98 67 GLY B O 1
ATOM 1598 N N . LYS B 1 68 ? 4.797 -9.805 -21.703 1 98.38 68 LYS B N 1
ATOM 1599 C CA . LYS B 1 68 ? 4.902 -11.234 -21.953 1 98.38 68 LYS B CA 1
ATOM 1600 C C . LYS B 1 68 ? 3.539 -11.914 -21.859 1 98.38 68 LYS B C 1
ATOM 1602 O O . LYS B 1 68 ? 2.568 -11.305 -21.406 1 98.38 68 LYS B O 1
ATOM 1607 N N . GLU B 1 69 ? 3.49 -13.156 -22.328 1 98.25 69 GLU B N 1
ATOM 1608 C CA . GLU B 1 69 ? 2.324 -14 -22.078 1 98.25 69 GLU B CA 1
ATOM 1609 C C . GLU B 1 69 ? 2.354 -14.562 -20.656 1 98.25 69 GLU B C 1
ATOM 1611 O O . GLU B 1 69 ? 3.426 -14.711 -20.062 1 98.25 69 GLU B O 1
ATOM 1616 N N . HIS B 1 70 ? 1.103 -14.82 -20.172 1 98.69 70 HIS B N 1
ATOM 1617 C CA . HIS B 1 70 ? 1.009 -15.445 -18.859 1 98.69 70 HIS B CA 1
ATOM 1618 C C . HIS B 1 70 ? 1.692 -16.812 -18.844 1 98.69 70 HIS B C 1
ATOM 1620 O O . HIS B 1 70 ? 1.605 -17.562 -19.812 1 98.69 70 HIS B O 1
ATOM 1626 N N . GLY B 1 71 ? 2.338 -17.141 -17.672 1 98.5 71 GLY B N 1
ATOM 1627 C CA . GLY B 1 71 ? 3.041 -18.406 -17.578 1 98.5 71 GLY B CA 1
ATOM 1628 C C . GLY B 1 71 ? 3.197 -18.906 -16.141 1 98.5 71 GLY B C 1
ATOM 1629 O O . GLY B 1 71 ? 2.688 -18.281 -15.211 1 98.5 71 GLY B O 1
ATOM 1630 N N . ALA B 1 72 ? 3.879 -20.016 -16 1 98.12 72 ALA B N 1
ATOM 1631 C CA . ALA B 1 72 ? 4.168 -20.609 -14.703 1 98.12 72 ALA B CA 1
ATOM 1632 C C . ALA B 1 72 ? 5.363 -19.938 -14.039 1 98.12 72 ALA B C 1
ATOM 1634 O O . ALA B 1 72 ? 6.164 -19.281 -14.711 1 98.12 72 ALA B O 1
ATOM 1635 N N . PRO B 1 73 ? 5.461 -20.094 -12.672 1 97.56 73 PRO B N 1
ATOM 1636 C CA . PRO B 1 73 ? 6.57 -19.484 -11.938 1 97.56 73 PRO B CA 1
ATOM 1637 C C . PRO B 1 73 ? 7.934 -19.875 -12.492 1 97.56 73 PRO B C 1
ATOM 1639 O O . PRO B 1 73 ? 8.891 -19.109 -12.414 1 97.56 73 PRO B O 1
ATOM 1642 N N . VAL B 1 74 ? 8.023 -20.969 -13.117 1 96.56 74 VAL B N 1
ATOM 1643 C CA . VAL B 1 74 ? 9.32 -21.484 -13.547 1 96.56 74 VAL B CA 1
ATOM 1644 C C . VAL B 1 74 ? 9.562 -21.109 -15.008 1 96.56 74 VAL B C 1
ATOM 1646 O O . VAL B 1 74 ? 10.664 -21.297 -15.531 1 96.56 74 VAL B O 1
ATOM 1649 N N . ASP B 1 75 ? 8.555 -20.578 -15.648 1 97.56 75 ASP B N 1
ATOM 1650 C CA . ASP B 1 75 ? 8.672 -20.234 -17.062 1 97.56 75 ASP B CA 1
ATOM 1651 C C . ASP B 1 75 ? 9.508 -18.969 -17.25 1 97.56 75 ASP B C 1
ATOM 1653 O O . ASP B 1 75 ? 9.406 -18.031 -16.453 1 97.56 75 ASP B O 1
ATOM 1657 N N . GLU B 1 76 ? 10.258 -18.953 -18.297 1 96.12 76 GLU B N 1
ATOM 1658 C CA . GLU B 1 76 ? 10.969 -17.734 -18.672 1 96.12 76 GLU B CA 1
ATOM 1659 C C . GLU B 1 76 ? 10.008 -16.672 -19.219 1 96.12 76 GLU B C 1
ATOM 1661 O O . GLU B 1 76 ? 10.148 -15.492 -18.922 1 96.12 76 GLU B O 1
ATOM 1666 N N . ASN B 1 77 ? 9.195 -17.188 -20.172 1 97.75 77 ASN B N 1
ATOM 1667 C CA . ASN B 1 77 ? 8.156 -16.312 -20.688 1 97.75 77 ASN B CA 1
ATOM 1668 C C . ASN B 1 77 ? 6.949 -16.25 -19.75 1 97.75 77 ASN B C 1
ATOM 1670 O O . ASN B 1 77 ? 6.129 -17.172 -19.734 1 97.75 77 ASN B O 1
ATOM 1674 N N . ARG B 1 78 ? 6.82 -15.164 -19.062 1 98.5 78 ARG B N 1
ATOM 1675 C CA . ARG B 1 78 ? 5.711 -14.961 -18.141 1 98.5 78 ARG B CA 1
ATOM 1676 C C . ARG B 1 78 ? 5.637 -13.5 -17.688 1 98.5 78 ARG B C 1
ATOM 1678 O O . ARG B 1 78 ? 6.602 -12.75 -17.844 1 98.5 78 ARG B O 1
ATOM 1685 N N . HIS B 1 79 ? 4.402 -13.039 -17.172 1 98.69 79 HIS B N 1
ATOM 1686 C CA . HIS B 1 79 ? 4.367 -11.773 -16.438 1 98.69 79 HIS B CA 1
ATOM 1687 C C . HIS B 1 79 ? 5.328 -11.797 -15.25 1 98.69 79 HIS B C 1
ATOM 1689 O O . HIS B 1 79 ? 5.586 -12.859 -14.68 1 98.69 79 HIS B O 1
ATOM 1695 N N . LEU B 1 80 ? 5.766 -10.695 -14.812 1 98.69 80 LEU B N 1
ATOM 1696 C CA . LEU B 1 80 ? 6.578 -10.594 -13.602 1 98.69 80 LEU B CA 1
ATOM 1697 C C . LEU B 1 80 ? 5.766 -10.992 -12.375 1 98.69 80 LEU B C 1
ATOM 1699 O O . LEU B 1 80 ? 6.312 -11.547 -11.414 1 98.69 80 LEU B O 1
ATOM 1703 N N . GLY B 1 81 ? 4.5 -10.727 -12.406 1 98.88 81 GLY B N 1
ATOM 1704 C CA . GLY B 1 81 ? 3.652 -10.914 -11.234 1 98.88 81 GLY B CA 1
ATOM 1705 C C . GLY B 1 81 ? 3.061 -12.305 -11.148 1 98.88 81 GLY B C 1
ATOM 1706 O O . GLY B 1 81 ? 2.227 -12.578 -10.281 1 98.88 81 GLY B O 1
ATOM 1707 N N . ASP B 1 82 ? 3.422 -13.242 -12.031 1 98.88 82 ASP B N 1
ATOM 1708 C CA . ASP B 1 82 ? 2.838 -14.578 -12.094 1 98.88 82 ASP B CA 1
ATOM 1709 C C . ASP B 1 82 ? 3.453 -15.492 -11.039 1 98.88 82 ASP B C 1
ATOM 1711 O O . ASP B 1 82 ? 4.352 -16.281 -11.336 1 98.88 82 ASP B O 1
ATOM 1715 N N . LEU B 1 83 ? 2.848 -15.594 -9.875 1 98.88 83 LEU B N 1
ATOM 1716 C CA . LEU B 1 83 ? 3.434 -16.359 -8.781 1 98.88 83 LEU B CA 1
ATOM 1717 C C . LEU B 1 83 ? 2.791 -17.75 -8.68 1 98.88 83 LEU B C 1
ATOM 1719 O O . LEU B 1 83 ? 3.053 -18.484 -7.734 1 98.88 83 LEU B O 1
ATOM 1723 N N . GLY B 1 84 ? 1.908 -18.031 -9.578 1 98.69 84 GLY B N 1
ATOM 1724 C CA . GLY B 1 84 ? 1.337 -19.375 -9.648 1 98.69 84 GLY B CA 1
ATOM 1725 C C . GLY B 1 84 ? 0.164 -19.578 -8.711 1 98.69 84 GLY B C 1
ATOM 1726 O O . GLY B 1 84 ? -0.793 -18.797 -8.727 1 98.69 84 GLY B O 1
ATOM 1727 N N . ASN B 1 85 ? 0.215 -20.625 -7.891 1 98.81 85 ASN B N 1
ATOM 1728 C CA . ASN B 1 85 ? -0.867 -21.016 -6.996 1 98.81 85 ASN B CA 1
ATOM 1729 C C . ASN B 1 85 ? -0.381 -21.172 -5.559 1 98.81 85 ASN B C 1
ATOM 1731 O O . ASN B 1 85 ? 0.79 -21.469 -5.32 1 98.81 85 ASN B O 1
ATOM 1735 N N . ILE B 1 86 ? -1.231 -20.906 -4.684 1 98.75 86 ILE B N 1
ATOM 1736 C CA . ILE B 1 86 ? -1.115 -21.438 -3.326 1 98.75 86 ILE B CA 1
ATOM 1737 C C . ILE B 1 86 ? -2.158 -22.531 -3.104 1 98.75 86 ILE B C 1
ATOM 1739 O O . ILE B 1 86 ? -3.209 -22.531 -3.75 1 98.75 86 ILE B O 1
ATOM 1743 N N . GLU B 1 87 ? -1.845 -23.438 -2.24 1 98.62 87 GLU B N 1
ATOM 1744 C CA . GLU B 1 87 ? -2.721 -24.594 -2.043 1 98.62 87 GLU B CA 1
ATOM 1745 C C . GLU B 1 87 ? -3.373 -24.547 -0.665 1 98.62 87 GLU B C 1
ATOM 1747 O O . GLU B 1 87 ? -2.682 -24.547 0.356 1 98.62 87 GLU B O 1
ATOM 1752 N N . ALA B 1 88 ? -4.664 -24.578 -0.67 1 98.5 88 ALA B N 1
ATOM 1753 C CA . ALA B 1 88 ? -5.438 -24.578 0.568 1 98.5 88 ALA B CA 1
ATOM 1754 C C . ALA B 1 88 ? -5.902 -25.984 0.92 1 98.5 88 ALA B C 1
ATOM 1756 O O . ALA B 1 88 ? -6.309 -26.75 0.04 1 98.5 88 ALA B O 1
ATOM 1757 N N . THR B 1 89 ? -5.824 -26.328 2.156 1 96.19 89 THR B N 1
ATOM 1758 C CA . THR B 1 89 ? -6.332 -27.609 2.633 1 96.19 89 THR B CA 1
ATOM 1759 C C . THR B 1 89 ? -7.824 -27.531 2.934 1 96.19 89 THR B C 1
ATOM 1761 O O . THR B 1 89 ? -8.477 -28.547 3.172 1 96.19 89 THR B O 1
ATOM 1764 N N . GLY B 1 90 ? -8.352 -26.359 2.867 1 91.31 90 GLY B N 1
ATOM 1765 C CA . GLY B 1 90 ? -9.734 -26.125 3.256 1 91.31 90 GLY B CA 1
ATOM 1766 C C . GLY B 1 90 ? -9.867 -25.594 4.672 1 91.31 90 GLY B C 1
ATOM 1767 O O . GLY B 1 90 ? -10.938 -25.109 5.059 1 91.31 90 GLY B O 1
ATOM 1768 N N . ASP B 1 91 ? -8.898 -25.688 5.441 1 93.5 91 ASP B N 1
ATOM 1769 C CA . ASP B 1 91 ? -8.836 -25.141 6.789 1 93.5 91 ASP B CA 1
ATOM 1770 C C . ASP B 1 91 ? -7.883 -23.938 6.852 1 93.5 91 ASP B C 1
ATOM 1772 O O . ASP B 1 91 ? -6.957 -23.844 6.043 1 93.5 91 ASP B O 1
ATOM 1776 N N . CYS B 1 92 ? -8.203 -23.109 7.703 1 95.44 92 CYS B N 1
ATOM 1777 C CA . CYS B 1 92 ? -7.297 -21.984 7.957 1 95.44 92 CYS B CA 1
ATOM 1778 C C . CYS B 1 92 ? -6.191 -22.391 8.93 1 95.44 92 CYS B C 1
ATOM 1780 O O . CYS B 1 92 ? -6.449 -23.094 9.906 1 95.44 92 CYS B O 1
ATOM 1782 N N . PRO B 1 93 ? -4.973 -22 8.773 1 97.56 93 PRO B N 1
ATOM 1783 C CA . PRO B 1 93 ? -4.57 -21.094 7.695 1 97.56 93 PRO B CA 1
ATOM 1784 C C . PRO B 1 93 ? -4.016 -21.844 6.48 1 97.56 93 PRO B C 1
ATOM 1786 O O . PRO B 1 93 ? -3.58 -22.984 6.605 1 97.56 93 PRO B O 1
ATOM 1789 N N . THR B 1 94 ? -4.051 -21.266 5.297 1 98.56 94 THR B N 1
ATOM 1790 C CA . THR B 1 94 ? -3.264 -21.672 4.141 1 98.56 94 THR B CA 1
ATOM 1791 C C . THR B 1 94 ? -1.881 -21.031 4.172 1 98.56 94 THR B C 1
ATOM 1793 O O . THR B 1 94 ? -1.76 -19.812 4.156 1 98.56 94 THR B O 1
ATOM 1796 N N . LYS B 1 95 ? -0.883 -21.797 4.117 1 98.38 95 LYS B N 1
ATOM 1797 C CA . LYS B 1 95 ? 0.48 -21.266 4.16 1 98.38 95 LYS B CA 1
ATOM 1798 C C . LYS B 1 95 ? 0.923 -20.781 2.785 1 98.38 95 LYS B C 1
ATOM 1800 O O . LYS B 1 95 ? 0.633 -21.406 1.769 1 98.38 95 LYS B O 1
ATOM 1805 N N . VAL B 1 96 ? 1.545 -19.672 2.836 1 98.75 96 VAL B N 1
ATOM 1806 C CA . VAL B 1 96 ? 2.211 -19.141 1.648 1 98.75 96 VAL B CA 1
ATOM 1807 C C . VAL B 1 96 ? 3.725 -19.266 1.809 1 98.75 96 VAL B C 1
ATOM 1809 O O . VAL B 1 96 ? 4.293 -18.766 2.783 1 98.75 96 VAL B O 1
ATOM 1812 N N . SER B 1 97 ? 4.332 -19.953 0.956 1 98.75 97 SER B N 1
ATOM 1813 C CA . SER B 1 97 ? 5.781 -20.094 0.904 1 98.75 97 SER B CA 1
ATOM 1814 C C . SER B 1 97 ? 6.281 -20.172 -0.536 1 98.75 97 SER B C 1
ATOM 1816 O O . SER B 1 97 ? 6.262 -21.234 -1.149 1 98.75 97 SER B O 1
ATOM 1818 N N . ILE B 1 98 ? 6.703 -19.109 -1.038 1 98.62 98 ILE B N 1
ATOM 1819 C CA . ILE B 1 98 ? 7.133 -18.953 -2.424 1 98.62 98 ILE B CA 1
ATOM 1820 C C . ILE B 1 98 ? 8.508 -18.297 -2.471 1 98.62 98 ILE B C 1
ATOM 1822 O O . ILE B 1 98 ? 8.789 -17.391 -1.697 1 98.62 98 ILE B O 1
ATOM 1826 N N . THR B 1 99 ? 9.359 -18.812 -3.262 1 98.75 99 THR B N 1
ATOM 1827 C CA . THR B 1 99 ? 10.594 -18.125 -3.65 1 98.75 99 THR B CA 1
ATOM 1828 C C . THR B 1 99 ? 10.594 -17.828 -5.145 1 98.75 99 THR B C 1
ATOM 1830 O O . THR B 1 99 ? 10.43 -18.734 -5.969 1 98.75 99 THR B O 1
ATOM 1833 N N . ASP B 1 100 ? 10.719 -16.609 -5.512 1 98.69 100 ASP B N 1
ATOM 1834 C CA . ASP B 1 100 ? 10.609 -16.219 -6.914 1 98.69 100 ASP B CA 1
ATOM 1835 C C . ASP B 1 100 ? 11.781 -15.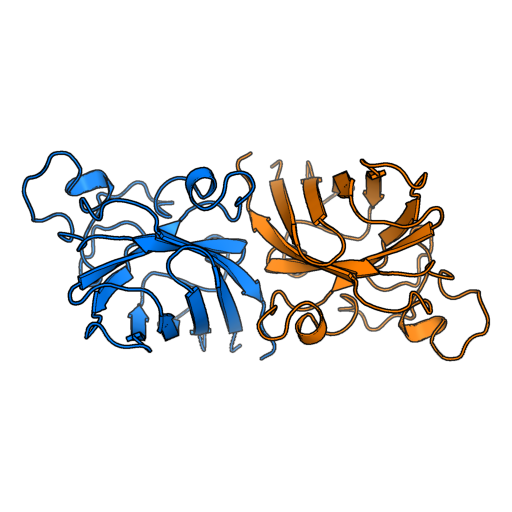336 -7.336 1 98.69 100 ASP B C 1
ATOM 1837 O O . ASP B 1 100 ? 12.141 -14.391 -6.629 1 98.69 100 ASP B O 1
ATOM 1841 N N . SER B 1 101 ? 12.352 -15.57 -8.484 1 97.5 101 SER B N 1
ATOM 1842 C CA . SER B 1 101 ? 13.547 -14.859 -8.914 1 97.5 101 SER B CA 1
ATOM 1843 C C . SER B 1 101 ? 13.203 -13.734 -9.891 1 97.5 101 SER B C 1
ATOM 1845 O O . SER B 1 101 ? 14.094 -13.016 -10.352 1 97.5 101 SER B O 1
ATOM 1847 N N . ARG B 1 102 ? 11.938 -13.578 -10.219 1 97.75 102 ARG B N 1
ATOM 1848 C CA . ARG B 1 102 ? 11.578 -12.578 -11.219 1 97.75 102 ARG B CA 1
ATOM 1849 C C . ARG B 1 102 ? 11.07 -11.297 -10.555 1 97.75 102 ARG B C 1
ATOM 1851 O O . ARG B 1 102 ? 11.469 -10.195 -10.945 1 97.75 102 ARG B O 1
ATOM 1858 N N . ILE B 1 103 ? 10.172 -11.438 -9.578 1 98.75 103 ILE B N 1
ATOM 1859 C CA . ILE B 1 103 ? 9.758 -10.227 -8.875 1 98.75 103 ILE B CA 1
ATOM 1860 C C . ILE B 1 103 ? 10.953 -9.641 -8.117 1 98.75 103 ILE B C 1
ATOM 1862 O O . ILE B 1 103 ? 11.945 -10.336 -7.887 1 98.75 103 ILE B O 1
ATOM 1866 N N . THR B 1 104 ? 10.844 -8.352 -7.754 1 98.81 104 THR B N 1
ATOM 1867 C CA . THR B 1 104 ? 11.914 -7.676 -7.023 1 98.81 104 THR B CA 1
ATOM 1868 C C . THR B 1 104 ? 11.336 -6.574 -6.137 1 98.81 104 THR B C 1
ATOM 1870 O O . THR B 1 104 ? 10.273 -6.031 -6.426 1 98.81 104 THR B O 1
ATOM 1873 N N . LEU B 1 105 ? 12.047 -6.262 -5.078 1 98.75 105 LEU B N 1
ATOM 1874 C CA . LEU B 1 105 ? 11.703 -5.148 -4.199 1 98.75 105 LEU B CA 1
ATOM 1875 C C . LEU B 1 105 ? 12.57 -3.932 -4.504 1 98.75 105 LEU B C 1
ATOM 1877 O O . LEU B 1 105 ? 12.516 -2.926 -3.791 1 98.75 105 LEU B O 1
ATOM 1881 N N . PHE B 1 106 ? 13.344 -4.012 -5.578 1 97.56 106 PHE B N 1
ATOM 1882 C CA . PHE B 1 106 ? 14.305 -2.967 -5.922 1 97.56 106 PHE B CA 1
ATOM 1883 C C . PHE B 1 106 ? 13.984 -2.363 -7.281 1 97.56 106 PHE B C 1
ATOM 1885 O O . PHE B 1 106 ? 13.5 -3.061 -8.18 1 97.56 106 PHE B O 1
ATOM 1892 N N . GLY B 1 107 ? 14.25 -1.052 -7.352 1 94.75 107 GLY B N 1
ATOM 1893 C CA . GLY B 1 107 ? 14.32 -0.435 -8.664 1 94.75 107 GLY B CA 1
ATOM 1894 C C . GLY B 1 107 ? 12.961 -0.219 -9.297 1 94.75 107 GLY B C 1
ATOM 1895 O O . GLY B 1 107 ? 11.938 -0.254 -8.609 1 94.75 107 GLY B O 1
ATOM 1896 N N . ALA B 1 108 ? 12.93 0.006 -10.578 1 94.31 108 ALA B N 1
ATOM 1897 C CA . ALA B 1 108 ? 11.75 0.419 -11.328 1 94.31 108 ALA B CA 1
ATOM 1898 C C . ALA B 1 108 ? 10.703 -0.694 -11.359 1 94.31 108 ALA B C 1
ATOM 1900 O O . ALA B 1 108 ? 9.5 -0.427 -11.453 1 94.31 108 ALA B O 1
ATOM 1901 N N . ASP B 1 109 ? 11.164 -1.898 -11.258 1 97.75 109 ASP B N 1
ATOM 1902 C CA . ASP B 1 109 ? 10.242 -3.025 -11.344 1 97.75 109 ASP B CA 1
ATOM 1903 C C . ASP B 1 109 ? 9.828 -3.506 -9.961 1 97.75 109 ASP B C 1
ATOM 1905 O O . ASP B 1 109 ? 9.289 -4.605 -9.812 1 97.75 109 ASP B O 1
ATOM 1909 N N . SER B 1 110 ? 10.203 -2.701 -8.945 1 98.69 110 SER B N 1
ATOM 1910 C CA . SER B 1 110 ? 9.812 -3.074 -7.586 1 98.69 110 SER B CA 1
ATOM 1911 C C . SER B 1 110 ? 8.32 -3.346 -7.496 1 98.69 110 SER B C 1
ATOM 1913 O O . SER B 1 110 ? 7.512 -2.613 -8.078 1 98.69 110 SER B O 1
ATOM 1915 N N . ILE B 1 111 ? 7.922 -4.328 -6.691 1 98.94 111 ILE B N 1
ATOM 1916 C CA . ILE B 1 111 ? 6.504 -4.645 -6.543 1 98.94 111 ILE B CA 1
ATOM 1917 C C . ILE B 1 111 ? 5.922 -3.85 -5.375 1 98.94 111 ILE B C 1
ATOM 1919 O O . ILE B 1 111 ? 4.715 -3.904 -5.121 1 98.94 111 ILE B O 1
ATOM 1923 N N . ILE B 1 112 ? 6.758 -3.096 -4.617 1 98.88 112 ILE B N 1
ATOM 1924 C CA . ILE B 1 112 ? 6.238 -2.219 -3.574 1 98.88 112 ILE B CA 1
ATOM 1925 C C . ILE B 1 112 ? 5.262 -1.215 -4.184 1 98.88 112 ILE B C 1
ATOM 1927 O O . ILE B 1 112 ? 5.531 -0.639 -5.238 1 98.88 112 ILE B O 1
ATOM 1931 N N . GLY B 1 113 ? 4.133 -1.028 -3.484 1 98.94 113 GLY B N 1
ATOM 1932 C CA . GLY B 1 113 ? 3.096 -0.137 -3.977 1 98.94 113 GLY B CA 1
ATOM 1933 C C . GLY B 1 113 ? 2.117 -0.821 -4.914 1 98.94 113 GLY B C 1
ATOM 1934 O O . GLY B 1 113 ? 1.115 -0.227 -5.316 1 98.94 113 GLY B O 1
ATOM 1935 N N . ARG B 1 114 ? 2.367 -2.041 -5.293 1 98.94 114 ARG B N 1
ATOM 1936 C CA . ARG B 1 114 ? 1.471 -2.84 -6.125 1 98.94 114 ARG B CA 1
ATOM 1937 C C . ARG B 1 114 ? 0.613 -3.766 -5.27 1 98.94 114 ARG B C 1
ATOM 1939 O O . ARG B 1 114 ? 0.675 -3.719 -4.039 1 98.94 114 ARG B O 1
ATOM 1946 N N . THR B 1 115 ? -0.24 -4.586 -5.926 1 98.94 115 THR B N 1
ATOM 1947 C CA . THR B 1 115 ? -1.244 -5.332 -5.172 1 98.94 115 THR B CA 1
ATOM 1948 C C . THR B 1 115 ? -1.032 -6.832 -5.332 1 98.94 115 THR B C 1
ATOM 1950 O O . THR 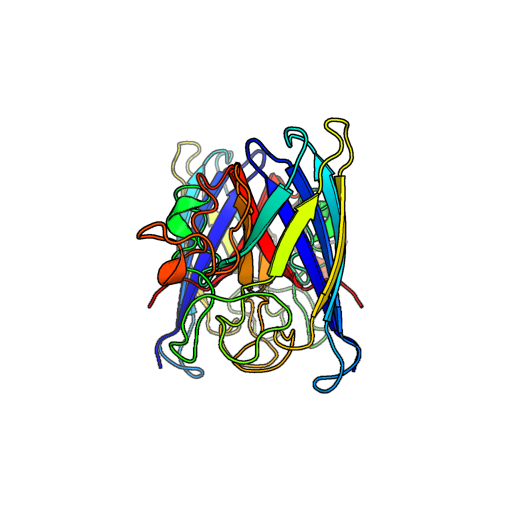B 1 115 ? -0.832 -7.324 -6.445 1 98.94 115 THR B O 1
ATOM 1953 N N . VAL B 1 116 ? -1.01 -7.551 -4.211 1 98.94 116 VAL B N 1
ATOM 1954 C CA . VAL B 1 116 ? -1.204 -9 -4.238 1 98.94 116 VAL B CA 1
ATOM 1955 C C . VAL B 1 116 ? -2.688 -9.32 -4.402 1 98.94 116 VAL B C 1
ATOM 1957 O O . VAL B 1 116 ? -3.539 -8.695 -3.762 1 98.94 116 VAL B O 1
ATOM 1960 N N . VAL B 1 117 ? -2.973 -10.266 -5.289 1 98.94 117 VAL B N 1
ATOM 1961 C CA . VAL B 1 117 ? -4.344 -10.734 -5.453 1 98.94 117 VAL B CA 1
ATOM 1962 C C . VAL B 1 117 ? -4.391 -12.25 -5.301 1 98.94 117 VAL B C 1
ATOM 1964 O O . VAL B 1 117 ? -3.584 -12.961 -5.898 1 98.94 117 VAL B O 1
ATOM 1967 N N . VAL B 1 118 ? -5.293 -12.734 -4.484 1 98.94 118 VAL B N 1
ATOM 1968 C CA . VAL B 1 118 ? -5.645 -14.148 -4.371 1 98.94 118 VAL B CA 1
ATOM 1969 C C . VAL B 1 118 ? -6.926 -14.422 -5.156 1 98.94 118 VAL B C 1
ATOM 1971 O O . VAL B 1 118 ? -7.926 -13.727 -4.988 1 98.94 118 VAL B O 1
ATOM 1974 N N . HIS B 1 119 ? -6.871 -15.461 -5.969 1 98.88 119 HIS B N 1
ATOM 1975 C CA . HIS B 1 119 ? -8 -15.773 -6.84 1 98.88 119 HIS B CA 1
ATOM 1976 C C . HIS B 1 119 ? -8.781 -16.984 -6.316 1 98.88 119 HIS B C 1
ATOM 1978 O O . HIS B 1 119 ? -8.258 -17.766 -5.523 1 98.88 119 HIS B O 1
ATOM 1984 N N . ALA B 1 120 ? -10 -17.094 -6.77 1 98.69 120 ALA B N 1
ATOM 1985 C CA . ALA B 1 120 ? -10.906 -18.125 -6.301 1 98.69 120 ALA B CA 1
ATOM 1986 C C . ALA B 1 120 ? -10.523 -19.484 -6.859 1 98.69 120 ALA B C 1
ATOM 1988 O O . ALA B 1 120 ? -10.656 -20.516 -6.176 1 98.69 120 ALA B O 1
ATOM 1989 N N . ASP B 1 121 ? -10.062 -19.5 -8.086 1 98.62 121 ASP B N 1
ATOM 1990 C CA . ASP B 1 121 ? -9.812 -20.766 -8.781 1 98.62 121 ASP B CA 1
ATOM 1991 C C . ASP B 1 121 ? -8.312 -20.953 -9.031 1 98.62 121 ASP B C 1
ATOM 1993 O O . ASP B 1 121 ? -7.523 -20.031 -8.836 1 98.62 121 ASP B O 1
ATOM 1997 N N . ALA B 1 122 ? -8.016 -22.156 -9.438 1 98.75 122 ALA B N 1
ATOM 1998 C CA . ALA B 1 122 ? -6.633 -22.484 -9.781 1 98.75 122 ALA B CA 1
ATOM 1999 C C . ALA B 1 122 ? -6.18 -21.703 -11.016 1 98.75 122 ALA B C 1
ATOM 2001 O O . ALA B 1 122 ? -6.941 -21.547 -11.969 1 98.75 122 ALA B O 1
ATOM 2002 N N . ASP B 1 123 ? -4.984 -21.172 -10.938 1 98.81 123 ASP B N 1
ATOM 2003 C CA . ASP B 1 123 ? -4.281 -20.703 -12.133 1 98.81 123 ASP B CA 1
ATOM 2004 C C . ASP B 1 123 ? -3.85 -21.875 -13.008 1 98.81 123 ASP B C 1
ATOM 2006 O O . ASP B 1 123 ? -3.168 -22.797 -12.531 1 98.81 123 ASP B O 1
ATOM 2010 N N . ASP B 1 124 ? -4.176 -21.891 -14.273 1 98.75 124 ASP B N 1
ATOM 2011 C CA . ASP B 1 124 ? -3.816 -23.016 -15.133 1 98.75 124 ASP B CA 1
ATOM 2012 C C . ASP B 1 124 ? -2.428 -22.812 -15.734 1 98.75 124 ASP B C 1
ATOM 2014 O O . ASP B 1 124 ? -2 -23.594 -16.594 1 98.75 124 ASP B O 1
ATOM 2018 N N . LEU B 1 125 ? -1.724 -21.719 -15.406 1 98.44 125 LEU B N 1
ATOM 2019 C CA . LEU B 1 125 ? -0.315 -21.453 -15.68 1 98.44 125 LEU B CA 1
ATOM 2020 C C . LEU B 1 125 ? -0.083 -21.25 -17.172 1 98.44 125 LEU B C 1
ATOM 2022 O O . LEU B 1 125 ? 1.006 -21.516 -17.672 1 98.44 125 LEU B O 1
ATOM 2026 N N . GLY B 1 126 ? -1.11 -20.844 -17.812 1 97.75 126 GLY B N 1
ATOM 2027 C CA . GLY B 1 126 ? -1.004 -20.625 -19.25 1 97.75 126 GLY B CA 1
ATOM 2028 C C . GLY B 1 126 ? -1.049 -21.906 -20.062 1 97.75 126 GLY B C 1
ATOM 2029 O O . GLY B 1 126 ? -0.713 -21.906 -21.25 1 97.75 126 GLY B O 1
ATOM 2030 N N . LYS B 1 127 ? -1.516 -22.969 -19.453 1 96.56 127 LYS B N 1
ATOM 2031 C CA . LYS B 1 127 ? -1.437 -24.266 -20.094 1 96.56 127 LYS B CA 1
ATOM 2032 C C . LYS B 1 127 ? -2.818 -24.906 -20.234 1 96.56 127 LYS B C 1
ATOM 2034 O O . LYS B 1 127 ? -2.945 -26.031 -20.688 1 96.56 127 LYS B O 1
ATOM 2039 N N . GLY B 1 128 ? -3.953 -24.406 -19.828 1 92.69 128 GLY B N 1
ATOM 2040 C CA . GLY B 1 128 ? -5.273 -24.984 -19.703 1 92.69 128 GLY B CA 1
ATOM 2041 C C . GLY B 1 128 ? -6.078 -24.969 -20.984 1 92.69 128 GLY B C 1
ATOM 2042 O O . GLY B 1 128 ? -7.086 -25.656 -21.109 1 92.69 128 GLY B O 1
ATOM 2043 N N . GLY B 1 129 ? -5.82 -24.125 -21.984 1 92.19 129 GLY B N 1
ATOM 2044 C CA . GLY B 1 129 ? -6.547 -24.078 -23.234 1 92.19 129 GLY B CA 1
ATOM 2045 C C . GLY B 1 129 ? -7.707 -23.094 -23.219 1 92.19 129 GLY B C 1
ATOM 2046 O O . GLY B 1 129 ? -8.305 -22.797 -24.25 1 92.19 129 GLY B O 1
ATOM 2047 N N . HIS B 1 130 ? -8.164 -22.734 -22.062 1 95.12 130 HIS B N 1
ATOM 2048 C CA . HIS B 1 130 ? -9.203 -21.719 -21.953 1 95.12 130 HIS B CA 1
ATOM 2049 C C . HIS B 1 130 ? -8.766 -20.406 -22.562 1 95.12 130 HIS B C 1
ATOM 2051 O O . HIS B 1 130 ? -7.57 -20.109 -22.625 1 95.12 130 HIS B O 1
ATOM 2057 N N . GLU B 1 131 ? -9.695 -19.594 -23 1 96.69 131 GLU B N 1
ATOM 2058 C CA . GLU B 1 131 ? -9.398 -18.328 -23.688 1 96.69 131 GLU B CA 1
ATOM 2059 C C . GLU B 1 131 ? -8.602 -17.391 -22.781 1 96.69 131 GLU B C 1
ATOM 2061 O O . GLU B 1 131 ? -7.812 -16.578 -23.266 1 96.69 131 GLU B O 1
ATOM 2066 N N . LEU B 1 132 ? -8.742 -17.484 -21.484 1 97.06 132 LEU B N 1
ATOM 2067 C CA . LEU B 1 132 ? -8.07 -16.578 -20.547 1 97.06 132 LEU B CA 1
ATOM 2068 C C . LEU B 1 132 ? -6.734 -17.156 -20.094 1 97.06 132 LEU B C 1
ATOM 2070 O O . LEU B 1 132 ? -5.996 -16.516 -19.359 1 97.06 132 LEU B O 1
ATOM 2074 N N . SER B 1 133 ? -6.426 -18.328 -20.484 1 98.25 133 SER B N 1
ATOM 2075 C CA . SER B 1 133 ? -5.25 -19.047 -20.016 1 98.25 133 SER B CA 1
ATOM 2076 C C . SER B 1 133 ? -3.977 -18.25 -20.25 1 98.25 133 SER B C 1
ATOM 2078 O O . SER B 1 133 ? -3.191 -18.031 -19.328 1 98.25 133 SER B O 1
ATOM 2080 N N . LYS B 1 134 ? -3.805 -17.656 -21.438 1 97.38 134 LYS B N 1
ATOM 2081 C CA . LYS B 1 134 ? -2.555 -17.016 -21.828 1 97.38 134 LYS B CA 1
ATOM 2082 C C . LYS B 1 134 ? -2.518 -15.562 -21.375 1 97.38 134 LYS B C 1
ATOM 2084 O O . LYS B 1 134 ? -1.484 -14.898 -21.5 1 97.38 134 LYS B O 1
ATOM 2089 N N . SER B 1 135 ? -3.609 -15.086 -20.875 1 97.69 135 SER B N 1
ATOM 2090 C CA . SER B 1 135 ? -3.629 -13.703 -20.406 1 97.69 135 SER B CA 1
ATOM 2091 C C . SER B 1 135 ? -3.611 -13.625 -18.891 1 97.69 135 SER B C 1
ATOM 2093 O O . SER B 1 135 ? -2.896 -12.805 -18.312 1 97.69 135 SER B O 1
ATOM 2095 N N . THR B 1 136 ? -4.383 -14.57 -18.234 1 97.44 136 THR B N 1
ATOM 2096 C CA . THR B 1 136 ? -4.496 -14.414 -16.797 1 97.44 136 THR B CA 1
ATOM 2097 C C . THR B 1 136 ? -4.363 -15.766 -16.094 1 97.44 136 THR B C 1
ATOM 2099 O O . THR B 1 136 ? -4.453 -15.852 -14.867 1 97.44 136 THR B O 1
ATOM 2102 N N . GLY B 1 137 ? -4.27 -16.875 -16.844 1 98.44 137 GLY B N 1
ATOM 2103 C CA . GLY B 1 137 ? -4.191 -18.203 -16.266 1 98.44 137 GLY B CA 1
ATOM 2104 C C . GLY B 1 137 ? -5.543 -18.766 -15.867 1 98.44 137 GLY B C 1
ATOM 2105 O O . GLY B 1 137 ? -5.625 -19.812 -15.234 1 98.44 137 GLY B O 1
ATOM 2106 N N . ASN B 1 138 ? -6.637 -18 -16.172 1 98.44 138 ASN B N 1
ATOM 2107 C CA . ASN B 1 138 ? -8 -18.453 -15.906 1 98.44 138 ASN B CA 1
ATOM 2108 C C . ASN B 1 138 ? -8.203 -18.766 -14.43 1 98.44 138 ASN B C 1
ATOM 2110 O O . ASN B 1 138 ? -8.734 -19.828 -14.086 1 98.44 138 ASN B O 1
ATOM 2114 N N . ALA B 1 139 ? -7.809 -17.922 -13.602 1 98.19 139 ALA B N 1
ATOM 2115 C CA . ALA B 1 139 ? -7.77 -18.219 -12.172 1 98.19 139 ALA B CA 1
ATOM 2116 C C . ALA B 1 139 ? -9.047 -17.766 -11.477 1 98.19 139 ALA B C 1
ATOM 2118 O O . ALA B 1 139 ? -9.125 -17.781 -10.25 1 98.19 139 ALA B O 1
ATOM 2119 N N . GLY B 1 140 ? -10.07 -17.188 -12.195 1 98 140 GLY B N 1
ATOM 2120 C CA . GLY B 1 140 ? -11.367 -16.875 -11.625 1 98 140 GLY B CA 1
ATOM 2121 C C . GLY B 1 140 ? -11.383 -15.555 -10.859 1 98 140 GLY B C 1
ATOM 2122 O O . GLY B 1 140 ? -10.555 -14.672 -11.125 1 98 140 GLY B O 1
ATOM 2123 N N . ALA B 1 141 ? -12.305 -15.359 -9.953 1 98.44 141 ALA B N 1
ATOM 2124 C CA . ALA B 1 141 ? -12.594 -14.102 -9.266 1 98.44 141 ALA B CA 1
ATOM 2125 C C . ALA B 1 141 ? -11.445 -13.703 -8.344 1 98.44 141 ALA B C 1
ATOM 2127 O O . ALA B 1 141 ? -10.734 -14.57 -7.816 1 98.44 141 ALA B O 1
ATOM 2128 N N . ARG B 1 142 ? -11.258 -12.445 -8.211 1 98.88 142 ARG B N 1
ATOM 2129 C CA . ARG B 1 142 ? -10.359 -11.875 -7.207 1 98.88 142 ARG B CA 1
ATOM 2130 C C . ARG B 1 142 ? -11.016 -11.867 -5.828 1 98.88 142 ARG B C 1
ATOM 2132 O O . ARG B 1 142 ? -11.906 -11.055 -5.562 1 98.88 142 ARG B O 1
ATOM 2139 N N . ILE B 1 143 ? -10.539 -12.68 -4.895 1 98.81 143 ILE B N 1
ATOM 2140 C CA . ILE B 1 143 ? -11.344 -12.875 -3.689 1 98.81 143 ILE B CA 1
ATOM 2141 C C . ILE B 1 143 ? -10.625 -12.266 -2.488 1 98.81 143 ILE B C 1
ATOM 2143 O O . ILE B 1 143 ? -11.172 -12.234 -1.382 1 98.81 143 ILE B O 1
ATOM 2147 N N . GLY B 1 144 ? -9.469 -11.797 -2.627 1 98.81 144 GLY B N 1
ATOM 2148 C CA . GLY B 1 144 ? -8.695 -11.055 -1.646 1 98.81 144 GLY B CA 1
ATOM 2149 C C . GLY B 1 144 ? -7.539 -10.289 -2.256 1 98.81 144 GLY B C 1
ATOM 2150 O O . GLY B 1 144 ? -6.906 -10.75 -3.207 1 98.81 144 GLY B O 1
ATOM 2151 N N . CYS B 1 145 ? -7.254 -9.156 -1.712 1 98.88 145 CYS B N 1
ATOM 2152 C CA . CYS B 1 145 ? -6.121 -8.391 -2.227 1 98.88 145 CYS B CA 1
ATOM 2153 C C . CYS B 1 145 ? -5.613 -7.402 -1.184 1 98.88 145 CYS B C 1
ATOM 2155 O O . CYS B 1 145 ? -6.273 -7.168 -0.169 1 98.88 145 CYS B O 1
ATOM 2157 N N . GLY B 1 146 ? -4.461 -6.891 -1.356 1 98.88 146 GLY B N 1
ATOM 2158 C CA . GLY B 1 146 ? -3.824 -5.871 -0.537 1 98.88 146 GLY B CA 1
ATOM 2159 C C . GLY B 1 146 ? -2.629 -5.223 -1.21 1 98.88 146 GLY B C 1
ATOM 2160 O O . GLY B 1 146 ? -1.99 -5.828 -2.072 1 98.88 146 GLY B O 1
ATOM 2161 N N . VAL B 1 147 ? -2.316 -4.012 -0.803 1 98.94 147 VAL B N 1
ATOM 2162 C CA . VAL B 1 147 ? -1.179 -3.277 -1.346 1 98.94 147 VAL B CA 1
ATOM 2163 C C . VAL B 1 147 ? 0.096 -3.68 -0.608 1 98.94 147 VAL B C 1
ATOM 2165 O O . VAL B 1 147 ? 0.094 -3.814 0.618 1 98.94 147 VAL B O 1
ATOM 2168 N N . ILE B 1 148 ? 1.15 -3.902 -1.345 1 99 148 ILE B N 1
ATOM 2169 C CA . ILE B 1 148 ? 2.449 -4.254 -0.782 1 99 148 ILE B CA 1
ATOM 2170 C C . ILE B 1 148 ? 3.135 -3.002 -0.242 1 99 148 ILE B C 1
ATOM 2172 O O . ILE B 1 148 ? 3.438 -2.078 -1 1 99 148 ILE B O 1
ATOM 2176 N N . GLY B 1 149 ? 3.346 -2.973 1.021 1 98.94 149 GLY B N 1
ATOM 2177 C CA . GLY B 1 149 ? 3.949 -1.821 1.672 1 98.94 149 GLY B CA 1
ATOM 2178 C C . GLY B 1 149 ? 5.348 -2.096 2.195 1 98.94 149 GLY B C 1
ATOM 2179 O O . GLY B 1 149 ? 5.734 -3.254 2.365 1 98.94 149 GLY B O 1
ATOM 2180 N N . ILE B 1 150 ? 6.027 -1.037 2.441 1 98.88 150 ILE B N 1
ATOM 2181 C CA . ILE B 1 150 ? 7.371 -1.114 3.006 1 98.88 150 ILE B CA 1
ATOM 2182 C C . ILE B 1 150 ? 7.301 -1.641 4.438 1 98.88 150 ILE B C 1
ATOM 2184 O O . ILE B 1 150 ? 6.457 -1.208 5.223 1 98.88 150 ILE B O 1
ATOM 2188 N N . ALA B 1 151 ? 8.094 -2.576 4.762 1 98.81 151 ALA B N 1
ATOM 2189 C CA . ALA B 1 151 ? 8.195 -3.088 6.125 1 98.81 151 ALA B CA 1
ATOM 2190 C C . ALA B 1 151 ? 9.562 -2.77 6.723 1 98.81 151 ALA B C 1
ATOM 2192 O O . ALA B 1 151 ? 10.539 -2.592 5.992 1 98.81 151 ALA B O 1
ATOM 2193 N N . LYS B 1 152 ? 9.586 -2.711 8.031 1 97.19 152 LYS B N 1
ATOM 2194 C CA . LYS B 1 152 ? 10.844 -2.484 8.742 1 97.19 152 LYS B CA 1
ATOM 2195 C C . LYS B 1 152 ? 11.812 -3.646 8.539 1 97.19 152 LYS B C 1
ATOM 2197 O O . LYS B 1 152 ? 11.406 -4.812 8.602 1 97.19 152 LYS B O 1
ATOM 2202 N N . VAL B 1 153 ? 13.031 -3.305 8.211 1 94.12 153 VAL B N 1
ATOM 2203 C CA . VAL B 1 153 ? 14.086 -4.305 8.078 1 94.12 153 VAL B CA 1
ATOM 2204 C C . VAL B 1 153 ? 14.57 -4.738 9.453 1 94.12 153 VAL B C 1
ATOM 2206 O O . VAL B 1 153 ? 14.789 -3.904 10.336 1 94.12 153 VAL B O 1
#

Sequence (306 aa):
MVVKAVCVINGDAKGTVFFEQESSETPVKVSGEVCGLAKGLHGFHVHEFGDNTNGCMSSGPHFNPYGKEHGAPVDENRHLGDLGNIEATGDCPTKVSITDSRITLFGADSIIGRTVVVHADADDLGKGGHELSKSTGNAGARIGCGVIGIAKVMVVKAVCVINGDAKGTVFFEQESSETPVKVSGEVCGLAKGLHGFHVHEFGDNTNGCMSSGPHFNPYGKEHGAPVDENRHLGDLGNIEATGDCPTKVSITDSRITLFGADSIIGRTVVVHADADDLGKGGHELSKSTGNAGARIGCGVIGIAKV

Solvent-accessible surface area (backbone atoms only — not comparable to full-atom values): 14495 Å² total; per-residue (Å²): 109,66,46,32,30,24,24,55,29,43,66,70,21,37,33,41,40,37,37,38,28,59,34,92,87,45,47,28,39,36,39,41,35,37,29,66,51,65,62,42,47,18,14,31,34,31,22,52,18,15,25,53,86,62,45,60,69,45,15,61,57,67,22,40,95,78,74,48,46,30,21,34,66,85,44,85,66,26,30,54,20,36,62,34,58,43,59,25,80,48,52,74,68,18,61,40,79,45,77,39,75,71,46,39,85,50,75,94,68,27,50,61,6,12,16,42,38,35,24,65,28,44,40,43,40,37,66,67,78,51,91,42,9,48,71,67,12,54,14,68,54,72,34,17,25,24,45,23,6,33,33,84,115,108,66,45,31,30,24,24,54,29,44,68,71,22,35,33,42,38,36,36,39,27,58,33,91,87,46,47,29,40,36,38,40,37,38,30,68,50,66,63,40,47,18,14,31,35,30,21,54,17,16,26,53,86,64,46,61,69,45,14,61,56,66,23,41,96,78,73,49,46,30,23,35,66,85,44,85,66,26,29,55,19,36,61,34,59,42,60,24,81,47,52,76,69,19,62,41,79,45,77,39,75,71,45,41,85,48,76,94,67,27,49,62,8,12,17,44,36,36,25,64,28,42,38,44,40,37,67,66,78,51,90,42,9,47,71,65,10,54,15,69,53,72,33,17,26,24,44,23,6,34,34,86,116

pLDDT: mean 98.07, std 1.59, range [86.81, 99.0]

Organism: Drosophila orena (NCBI:txid7233)

Nearest PDB structures (foldseek):
  4mcm-assembly4_G  TM=9.836E-01  e=5.437E-21  Homo sapiens
  3ecw-assembly1_B  TM=9.845E-01  e=1.447E-20  Homo sapiens
  3gtv-assembly6_K  TM=9.739E-01  e=6.400E-21  Homo sapiens
  2zky-assembly5_I  TM=9.817E-01  e=1.298E-20  Homo sapiens
  2gbt-assembly1_B  TM=9.789E-01  e=2.118E-20  Homo sapiens